Protein AF-A0A5N6XP21-F1 (afdb_monomer_lite)

Secondary structure (DSSP, 8-state):
-----TTGGGSPEEEEEETTTTEEEEEETHHHHHTT-TT--TTT----TTPPEEE-SS-HHHHHHHHHHHHHS---PPPTT-SPPTT---------------TT-TTS-HHHHHHHHHHHHTT-SSPPP----S---TTS--HHHHHHHHHHHHHHHHTT-HHHHHHHHHHHHHHHHH----GGGHHHHHHHHHHHHHT-HHHHHHHHHHHHHHHHHTHHHHTT-HHHHHHHHH-HHHHHHHHHHHTT--

Radius of gyration: 20.17 Å; chains: 1; bounding box: 57×37×54 Å

Sequence (250 aa):
MTPCNNRVFLSKLLKFTIGTDCEEVIIHSDILKSHSTPWFDSDGGSFAGDESIIIEDTDKHIFSLACQYLYTGDYSITIPGDTPPPGLTFGGREKVEQARVLEGCLFRDTETVEQFADYLVRRIQPRPSEGSQGSYSPTMDYTEMLLTHARLHVFAAKYGLEELRDICLFKMLHLLRTFPICQDRTGDIVRLFDFALRAGTERCENLIRMVCHYAAWHIRLFLHNREFEILLQEQPTLVKLLLTIMSGSP

pLDDT: mean 81.43, std 17.54, range [31.11, 97.25]

Organism: NCBI:txid656916

Foldseek 3Di:
DQDDPPCLVVADKAWAQEEPVRDIDIGRLVLCVSQVFVVDDVPPDPPDPDDHHYDHLDGPVLVVQVVVCSVPVEGADDDPPPPDDPDDDDDDDPPPDPDPQLVLFCLSDDVSLVVVLCVLCVPRPPRYDLYDPDDDDPPDDCLVVLVSLLRNLLVCLVRVSSSSNSNSLSNNSSCLNNPPDDLVNLVSLLSSLVVLVVSPCVSCVSVLLNSLSSCLVVVVSLVVDPSSVVVCVVCVVSVVSNVCSNVSHD

Structure (mmCIF, N/CA/C/O backbone):
data_AF-A0A5N6XP21-F1
#
_entry.id   AF-A0A5N6XP21-F1
#
loop_
_atom_site.group_PDB
_atom_site.id
_atom_site.type_symbol
_atom_site.label_at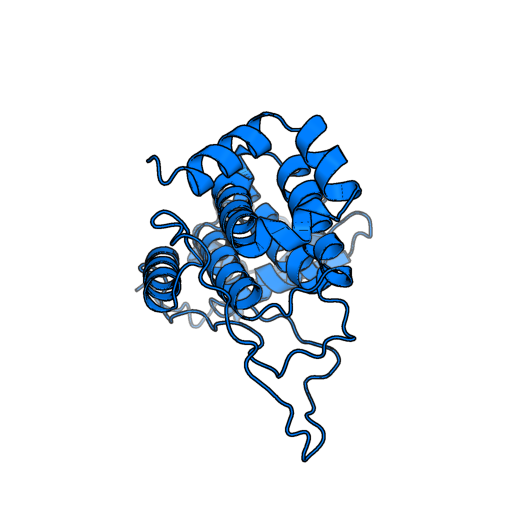om_id
_atom_site.label_alt_id
_atom_site.label_comp_id
_atom_site.label_asym_id
_atom_site.label_entity_id
_atom_site.label_seq_id
_atom_site.pdbx_PDB_ins_code
_atom_site.Cartn_x
_atom_site.Cartn_y
_atom_site.Cartn_z
_atom_site.occupancy
_atom_site.B_iso_or_equiv
_atom_site.auth_seq_id
_atom_site.auth_comp_id
_atom_site.auth_asym_id
_atom_site.auth_atom_id
_atom_site.pdbx_PDB_model_num
ATOM 1 N N . MET A 1 1 ? 5.702 17.231 -17.677 1.00 35.28 1 MET A N 1
ATOM 2 C CA . MET A 1 1 ? 5.265 16.255 -18.693 1.00 35.28 1 MET A CA 1
ATOM 3 C C . MET A 1 1 ? 6.502 15.590 -19.261 1.00 35.28 1 MET A C 1
ATOM 5 O O . MET A 1 1 ? 7.174 16.175 -20.101 1.00 35.28 1 MET A O 1
ATOM 9 N N . THR A 1 2 ? 6.851 14.419 -18.743 1.00 43.28 2 THR A N 1
ATOM 10 C CA . THR A 1 2 ? 7.846 13.536 -19.358 1.00 43.28 2 THR A CA 1
ATOM 11 C C . THR A 1 2 ? 7.257 13.074 -20.697 1.00 43.28 2 THR A C 1
ATOM 13 O O . THR A 1 2 ? 6.093 12.667 -20.719 1.00 43.28 2 THR A O 1
ATOM 16 N N . PRO A 1 3 ? 7.961 13.214 -21.833 1.00 48.16 3 PRO A N 1
ATOM 17 C CA . PRO A 1 3 ? 7.407 12.813 -23.117 1.00 48.16 3 PRO A CA 1
ATOM 18 C C . PRO A 1 3 ? 7.097 11.314 -23.089 1.00 48.16 3 PRO A C 1
ATOM 20 O O . PRO A 1 3 ? 7.976 10.512 -22.778 1.00 48.16 3 PRO A O 1
ATOM 23 N N . CYS A 1 4 ? 5.855 10.940 -23.412 1.00 54.25 4 CYS A N 1
ATOM 24 C CA . CYS A 1 4 ? 5.499 9.547 -23.666 1.00 54.25 4 CYS A CA 1
ATOM 25 C C . CYS A 1 4 ? 6.429 9.026 -24.763 1.00 54.25 4 CYS A C 1
ATOM 27 O O . CYS A 1 4 ? 6.391 9.494 -25.905 1.00 54.25 4 CYS A O 1
ATOM 29 N N . ASN A 1 5 ? 7.319 8.102 -24.405 1.00 63.38 5 ASN A N 1
ATOM 30 C CA . ASN A 1 5 ? 8.221 7.490 -25.361 1.00 63.38 5 ASN A CA 1
ATOM 31 C C . ASN A 1 5 ? 7.397 6.522 -26.222 1.00 63.38 5 ASN A C 1
ATOM 33 O O . ASN A 1 5 ? 7.285 5.334 -25.932 1.00 63.38 5 ASN A O 1
ATOM 37 N N . ASN A 1 6 ? 6.806 7.030 -27.307 1.00 67.81 6 ASN A N 1
ATOM 38 C CA . ASN A 1 6 ? 5.968 6.270 -28.246 1.00 67.81 6 ASN A CA 1
ATOM 39 C C . ASN A 1 6 ? 6.737 5.167 -29.004 1.00 67.81 6 ASN A C 1
ATOM 41 O O . ASN A 1 6 ? 6.252 4.647 -30.004 1.00 67.81 6 ASN A O 1
ATOM 45 N N . ARG A 1 7 ? 7.963 4.844 -28.580 1.00 81.31 7 ARG A N 1
ATOM 46 C CA . ARG A 1 7 ? 8.849 3.843 -29.170 1.00 81.31 7 ARG A CA 1
ATOM 47 C C . ARG A 1 7 ? 9.404 2.863 -28.131 1.00 81.31 7 ARG A C 1
ATOM 49 O O . ARG A 1 7 ? 10.324 2.127 -28.465 1.00 81.31 7 ARG A O 1
ATOM 56 N N . VAL A 1 8 ? 8.829 2.790 -26.920 1.00 84.19 8 VAL A N 1
ATOM 57 C CA . VAL A 1 8 ? 9.219 1.803 -25.884 1.00 84.19 8 VAL A CA 1
ATOM 58 C C . VAL A 1 8 ? 9.232 0.375 -26.440 1.00 84.19 8 VAL A C 1
ATOM 60 O O . VAL A 1 8 ? 10.147 -0.381 -26.145 1.00 84.19 8 VAL A O 1
ATOM 63 N N . PHE A 1 9 ? 8.286 0.019 -27.313 1.00 85.44 9 PHE A N 1
ATOM 64 C CA . PHE A 1 9 ? 8.220 -1.312 -27.933 1.00 85.44 9 PHE A CA 1
ATOM 65 C C . PHE A 1 9 ? 9.400 -1.651 -28.868 1.00 85.44 9 PHE A C 1
ATOM 67 O O . PHE A 1 9 ? 9.530 -2.786 -29.312 1.00 85.44 9 PHE A O 1
ATOM 74 N N . LEU A 1 10 ? 10.246 -0.672 -29.206 1.00 86.75 10 LEU A N 1
ATOM 75 C CA . LEU A 1 10 ? 11.465 -0.866 -29.997 1.00 86.75 10 LEU A CA 1
ATOM 76 C C . LEU A 1 10 ? 12.722 -0.980 -29.126 1.00 86.75 10 LEU A C 1
ATOM 78 O O . LEU A 1 10 ? 13.810 -1.181 -29.665 1.00 86.75 10 LEU A O 1
ATOM 82 N N . SER A 1 11 ? 12.611 -0.800 -27.807 1.00 86.50 11 SER A N 1
ATOM 83 C CA . SER A 1 11 ? 13.769 -0.830 -26.917 1.00 86.50 11 SER A CA 1
ATOM 84 C C . SER A 1 11 ? 14.256 -2.256 -26.662 1.00 86.50 11 SER A C 1
ATOM 86 O O . SER A 1 11 ? 13.551 -3.232 -26.921 1.00 86.50 11 SER A O 1
ATOM 88 N N . LYS A 1 12 ? 15.456 -2.382 -26.084 1.00 86.69 12 LYS A N 1
ATOM 89 C CA . LYS A 1 12 ? 16.008 -3.674 -25.658 1.00 86.69 12 LYS A CA 1
ATOM 90 C C . LYS A 1 12 ? 15.020 -4.381 -24.723 1.00 86.69 12 LYS A C 1
ATOM 92 O O . LYS A 1 12 ? 14.439 -3.751 -23.839 1.00 86.69 12 LYS A O 1
ATOM 97 N N . LEU A 1 13 ? 14.847 -5.684 -24.920 1.00 86.44 13 LEU A N 1
ATOM 98 C CA . LEU A 1 13 ? 14.101 -6.531 -23.997 1.00 86.44 13 LEU A CA 1
ATOM 99 C C . LEU A 1 13 ? 15.016 -6.951 -22.848 1.00 86.44 13 LEU A C 1
ATOM 101 O O . LEU A 1 13 ? 16.163 -7.343 -23.063 1.00 86.44 13 LEU A O 1
ATOM 105 N N . LEU A 1 14 ? 14.498 -6.847 -21.634 1.00 86.00 14 LEU A N 1
ATOM 106 C CA . LEU A 1 14 ? 15.164 -7.256 -20.409 1.00 86.00 14 LEU A CA 1
ATOM 107 C C . LEU A 1 14 ? 14.413 -8.435 -19.822 1.00 86.00 14 LEU A C 1
ATOM 109 O O . LEU A 1 14 ? 13.189 -8.389 -19.698 1.00 86.00 14 LEU A O 1
ATOM 113 N N . LYS A 1 15 ? 15.162 -9.466 -19.451 1.00 88.25 15 LYS A N 1
ATOM 114 C CA . LYS A 1 15 ? 14.636 -10.660 -18.806 1.00 88.25 15 LYS A CA 1
ATOM 115 C C . LYS A 1 15 ? 14.771 -10.513 -17.295 1.00 88.25 15 LYS A C 1
ATOM 117 O O . LYS A 1 15 ? 15.857 -10.216 -16.805 1.00 88.25 15 LYS A O 1
ATOM 122 N N . PHE A 1 16 ? 13.679 -10.730 -16.580 1.00 88.19 16 PHE A N 1
ATOM 123 C CA . PHE A 1 16 ? 13.613 -10.745 -15.128 1.00 88.19 16 PHE A CA 1
ATOM 124 C C . PHE A 1 16 ? 13.239 -12.138 -14.638 1.00 88.19 16 PHE A C 1
ATOM 126 O O . PHE A 1 16 ? 12.381 -12.784 -15.235 1.00 88.19 16 PHE A O 1
ATOM 133 N N . THR A 1 17 ? 13.853 -12.559 -13.540 1.00 90.12 17 THR A N 1
ATOM 134 C CA . THR A 1 17 ? 13.540 -13.796 -12.822 1.00 90.12 17 THR A CA 1
ATOM 135 C C . THR A 1 17 ? 12.967 -13.411 -11.464 1.00 90.12 17 THR A C 1
ATOM 137 O O . THR A 1 17 ? 13.650 -12.758 -10.673 1.00 90.12 17 THR A O 1
ATOM 140 N N . ILE A 1 18 ? 11.705 -13.764 -11.219 1.00 90.88 18 ILE A N 1
ATOM 141 C CA . ILE A 1 18 ? 10.915 -13.288 -10.081 1.00 90.88 18 ILE A CA 1
ATOM 142 C C . ILE A 1 18 ? 10.685 -14.406 -9.067 1.00 90.88 18 ILE A C 1
ATOM 144 O O . ILE A 1 18 ? 10.239 -15.501 -9.420 1.00 90.88 18 ILE A O 1
ATOM 148 N N . GLY A 1 19 ? 10.933 -14.082 -7.801 1.00 86.50 19 GLY A N 1
ATOM 149 C CA . GLY A 1 19 ? 10.653 -14.923 -6.650 1.00 86.50 19 GLY A CA 1
ATOM 150 C C . GLY A 1 19 ? 11.467 -16.213 -6.605 1.00 86.50 19 GLY A C 1
ATOM 151 O O . GLY A 1 19 ? 12.336 -16.493 -7.434 1.00 86.50 19 GLY A O 1
ATOM 152 N N . THR A 1 20 ? 11.151 -17.032 -5.607 1.00 80.69 20 THR A N 1
ATOM 153 C CA . THR A 1 20 ? 11.764 -18.352 -5.403 1.00 80.69 20 THR A CA 1
ATOM 154 C C . THR A 1 20 ? 11.347 -19.372 -6.455 1.00 80.69 20 THR A C 1
ATOM 156 O O . THR A 1 20 ? 12.069 -20.337 -6.686 1.00 80.69 20 THR A O 1
ATOM 159 N N . ASP A 1 21 ? 10.208 -19.140 -7.108 1.00 78.88 21 ASP A N 1
ATOM 160 C CA . ASP A 1 21 ? 9.677 -20.002 -8.167 1.00 78.88 21 ASP A CA 1
ATOM 161 C C . ASP A 1 21 ? 10.347 -19.736 -9.528 1.00 78.88 21 ASP A C 1
ATOM 163 O O . ASP A 1 21 ? 10.034 -20.398 -10.517 1.00 78.88 21 ASP A O 1
ATOM 167 N N . CYS A 1 22 ? 11.295 -18.788 -9.569 1.00 81.06 22 CYS A N 1
ATOM 168 C CA . CYS A 1 22 ? 12.084 -18.416 -10.741 1.00 81.06 22 CYS A CA 1
ATOM 169 C C . CYS A 1 22 ? 11.219 -18.121 -11.973 1.00 81.06 22 CYS A C 1
ATOM 171 O O . CYS A 1 22 ? 11.518 -18.559 -13.086 1.00 81.06 22 CYS A O 1
ATOM 173 N N . GLU A 1 23 ? 10.134 -17.371 -11.783 1.00 86.06 23 GLU A N 1
ATOM 174 C CA . GLU A 1 23 ? 9.236 -17.057 -12.883 1.00 86.06 23 GLU A CA 1
ATOM 175 C C . GLU A 1 23 ? 9.816 -15.967 -13.785 1.00 86.06 23 GLU A C 1
ATOM 177 O O . GLU A 1 23 ? 10.226 -14.901 -13.324 1.00 86.06 23 GLU A O 1
ATOM 182 N N . GLU A 1 24 ? 9.810 -16.214 -15.093 1.00 88.44 24 GLU A N 1
ATOM 183 C CA . GLU A 1 24 ? 10.397 -15.293 -16.062 1.00 88.44 24 GLU A CA 1
ATOM 184 C C . GLU A 1 24 ? 9.391 -14.233 -16.532 1.00 88.44 24 GLU A C 1
ATOM 186 O O . GLU A 1 24 ? 8.262 -14.542 -16.930 1.00 88.44 24 GLU A O 1
ATOM 191 N N . VAL A 1 25 ? 9.820 -12.970 -16.530 1.00 88.75 25 VAL A N 1
ATOM 192 C CA . VAL A 1 25 ? 9.060 -11.826 -17.050 1.00 88.75 25 VAL A CA 1
ATOM 193 C C . VAL A 1 25 ? 9.962 -10.991 -17.952 1.00 88.75 25 VAL A C 1
ATOM 195 O O . VAL A 1 25 ? 11.118 -10.739 -17.627 1.00 88.75 25 VAL A O 1
ATOM 198 N N . ILE A 1 26 ? 9.446 -10.553 -19.101 1.00 89.50 26 ILE A N 1
ATOM 199 C CA . ILE A 1 26 ? 10.205 -9.753 -20.068 1.00 89.50 26 ILE A CA 1
ATOM 200 C C . ILE A 1 26 ? 9.583 -8.362 -20.173 1.00 89.50 26 ILE A C 1
ATOM 202 O O . ILE A 1 26 ? 8.385 -8.241 -20.429 1.00 89.50 26 ILE A O 1
ATOM 206 N N . ILE A 1 27 ? 10.398 -7.316 -20.016 1.00 89.31 27 ILE A N 1
ATOM 207 C CA . ILE A 1 27 ? 9.965 -5.917 -20.151 1.00 89.31 27 ILE A CA 1
ATOM 208 C C . ILE A 1 27 ? 10.893 -5.116 -21.067 1.00 89.31 27 ILE A C 1
ATOM 210 O O . ILE A 1 27 ? 12.040 -5.478 -21.320 1.00 89.31 27 ILE A O 1
ATOM 214 N N . HIS A 1 28 ? 10.384 -3.998 -21.567 1.00 89.12 28 HIS A N 1
ATOM 215 C CA . HIS A 1 28 ? 11.091 -3.086 -22.462 1.00 89.12 28 HIS A CA 1
ATOM 216 C C . HIS A 1 28 ? 11.960 -2.112 -21.656 1.00 89.12 28 HIS A C 1
ATOM 218 O O . HIS A 1 28 ? 11.434 -1.349 -20.853 1.00 89.12 28 HIS A O 1
ATOM 224 N N . SER A 1 29 ? 13.276 -2.093 -21.885 1.00 85.00 29 SER A N 1
ATOM 225 C CA . SER A 1 29 ? 14.251 -1.304 -21.115 1.00 85.00 29 SER A CA 1
ATOM 226 C C . SER A 1 29 ? 13.918 0.181 -20.985 1.00 85.00 29 SER A C 1
ATOM 228 O O . SER A 1 29 ? 14.207 0.796 -19.961 1.00 85.00 29 SER A O 1
ATOM 230 N N . ASP A 1 30 ? 13.324 0.778 -22.018 1.00 85.00 30 ASP A N 1
ATOM 231 C CA . ASP A 1 30 ? 13.031 2.210 -22.014 1.00 85.00 30 ASP A CA 1
ATOM 232 C C . ASP A 1 30 ? 11.924 2.595 -21.022 1.00 85.00 30 ASP A C 1
ATOM 234 O O . ASP A 1 30 ? 11.854 3.763 -20.641 1.00 85.00 30 ASP A O 1
ATOM 238 N N . ILE A 1 31 ? 11.111 1.639 -20.550 1.00 84.56 31 ILE A N 1
ATOM 239 C CA . ILE A 1 31 ? 10.083 1.907 -19.536 1.00 84.56 31 ILE A CA 1
ATOM 240 C C . ILE A 1 31 ? 10.682 2.189 -18.153 1.00 84.56 31 ILE A C 1
ATOM 242 O O . ILE A 1 31 ? 10.118 2.939 -17.361 1.00 84.56 31 ILE A O 1
ATOM 246 N N . LEU A 1 32 ? 11.856 1.627 -17.864 1.00 82.88 32 LEU A N 1
ATOM 247 C CA . LEU A 1 32 ? 12.563 1.856 -16.603 1.00 82.88 32 LEU A CA 1
ATOM 248 C C . LEU A 1 32 ? 13.199 3.254 -16.589 1.00 82.88 32 LEU A C 1
ATOM 250 O O . LEU A 1 32 ? 13.120 3.978 -15.597 1.00 82.88 32 LEU A O 1
ATOM 254 N N . LYS A 1 33 ? 13.716 3.700 -17.743 1.00 75.44 33 LYS A N 1
ATOM 255 C CA . LYS A 1 33 ? 14.266 5.055 -17.914 1.00 75.44 33 LYS A CA 1
ATOM 256 C C . LYS A 1 33 ? 13.217 6.141 -17.685 1.00 75.44 33 LYS A C 1
ATOM 258 O O . LYS A 1 33 ? 13.521 7.158 -17.066 1.00 75.44 33 LYS A O 1
ATOM 263 N N . SER A 1 34 ? 11.986 5.937 -18.164 1.00 72.00 34 SER A N 1
ATOM 264 C CA . SER A 1 34 ? 10.910 6.927 -18.015 1.00 72.00 34 SER A CA 1
ATOM 265 C C . SER A 1 34 ? 10.458 7.143 -16.571 1.00 72.00 34 SER A C 1
ATOM 267 O O . SER A 1 34 ? 9.935 8.213 -16.276 1.00 72.00 34 SER A O 1
ATOM 269 N N . HIS A 1 35 ? 10.683 6.165 -15.690 1.00 72.56 35 HIS A N 1
ATOM 270 C CA . HIS A 1 35 ? 10.285 6.204 -14.277 1.00 72.56 35 HIS A CA 1
ATOM 271 C C . HIS A 1 35 ? 11.460 6.453 -13.320 1.00 72.56 35 HIS A C 1
ATOM 273 O O . HIS A 1 35 ? 11.301 6.307 -12.113 1.00 72.56 35 HIS A O 1
ATOM 279 N N . SER A 1 36 ? 12.636 6.828 -13.847 1.00 67.75 36 SER A N 1
ATOM 280 C CA . SER A 1 36 ? 13.840 7.148 -13.060 1.00 67.75 36 SER A CA 1
ATOM 281 C C . SER A 1 36 ? 14.156 6.106 -11.978 1.00 67.75 36 SER A C 1
ATOM 283 O O . SER A 1 36 ? 14.436 6.454 -10.836 1.00 67.75 36 SER A O 1
ATOM 285 N N . THR A 1 37 ? 14.104 4.822 -12.335 1.00 69.25 37 THR A N 1
ATOM 286 C CA . THR A 1 37 ? 14.327 3.690 -11.426 1.00 69.25 37 THR A CA 1
ATOM 287 C C . THR A 1 37 ? 15.792 3.621 -10.965 1.00 69.25 37 THR A C 1
ATOM 289 O O . THR A 1 37 ? 16.630 3.169 -11.744 1.00 69.25 37 THR A O 1
ATOM 292 N N . PRO A 1 38 ? 16.141 4.009 -9.719 1.00 64.12 38 PRO A N 1
ATOM 293 C CA . PRO A 1 38 ? 17.542 4.202 -9.310 1.00 64.12 38 PRO A CA 1
ATOM 294 C C . PRO A 1 38 ? 18.349 2.902 -9.221 1.00 64.12 38 PRO A C 1
ATOM 296 O O . PRO A 1 38 ? 19.572 2.910 -9.297 1.00 64.12 38 PRO A O 1
ATOM 299 N N . TRP A 1 39 ? 17.655 1.778 -9.042 1.00 66.31 39 TRP A N 1
ATOM 300 C CA . TRP A 1 39 ? 18.227 0.430 -9.019 1.00 66.31 39 TRP A CA 1
ATOM 301 C C . TRP A 1 39 ? 18.518 -0.116 -10.420 1.00 66.31 39 TRP A C 1
ATOM 303 O O . TRP A 1 39 ? 19.150 -1.163 -10.547 1.00 66.31 39 TRP A O 1
ATOM 313 N N . PHE A 1 40 ? 18.044 0.564 -11.462 1.00 65.88 40 PHE A N 1
ATOM 314 C CA . PHE A 1 40 ? 18.264 0.179 -12.842 1.00 65.88 40 PHE A CA 1
ATOM 315 C C . PHE A 1 40 ? 19.149 1.221 -13.525 1.00 65.88 40 PHE A C 1
ATOM 317 O O . PHE A 1 40 ? 18.675 2.246 -14.015 1.00 65.88 40 PHE A O 1
ATOM 324 N N . ASP A 1 41 ? 20.448 0.939 -13.565 1.00 60.91 41 ASP A N 1
ATOM 325 C CA . ASP A 1 41 ? 21.389 1.681 -14.394 1.00 60.91 41 ASP A CA 1
ATOM 326 C C . ASP A 1 41 ? 21.366 1.094 -15.813 1.00 60.91 41 ASP A C 1
ATOM 328 O O . ASP A 1 41 ? 21.910 0.017 -16.075 1.00 60.91 41 ASP A O 1
ATOM 332 N N . SER A 1 42 ? 20.692 1.788 -16.736 1.00 54.47 42 SER A N 1
ATOM 333 C CA . SER A 1 42 ? 20.630 1.366 -18.138 1.00 54.47 42 SER A CA 1
ATOM 334 C C . SER A 1 42 ? 21.977 1.436 -18.852 1.00 54.47 42 SER A C 1
ATOM 336 O O . SER A 1 42 ? 22.131 0.800 -19.896 1.00 54.47 42 SER A O 1
ATOM 338 N N . ASP A 1 43 ? 22.925 2.199 -18.306 1.00 51.16 43 ASP A N 1
ATOM 339 C CA . ASP A 1 43 ? 24.198 2.527 -18.941 1.00 51.16 43 ASP A CA 1
ATOM 340 C C . ASP A 1 43 ? 25.338 1.649 -18.387 1.00 51.16 43 ASP A C 1
ATOM 342 O O . ASP A 1 43 ? 26.315 1.387 -19.090 1.00 51.16 43 ASP A O 1
ATOM 346 N N . GLY A 1 44 ? 25.176 1.100 -17.176 1.00 45.44 44 GLY A N 1
ATOM 347 C CA . GLY A 1 44 ? 26.084 0.121 -16.562 1.00 45.44 44 GLY A CA 1
ATOM 348 C C . GLY A 1 44 ? 25.913 -1.327 -17.050 1.00 45.44 44 GLY A C 1
ATOM 349 O O . GLY A 1 44 ? 26.759 -2.178 -16.776 1.00 45.44 44 GLY A O 1
ATOM 350 N N . GLY A 1 45 ? 24.839 -1.625 -17.786 1.00 44.91 45 GLY A N 1
ATOM 351 C CA . GLY A 1 45 ? 24.426 -2.990 -18.111 1.00 44.91 45 GLY A CA 1
ATOM 352 C C . GLY A 1 45 ? 24.422 -3.308 -19.602 1.00 44.91 45 GLY A C 1
ATOM 353 O O . GLY A 1 45 ? 23.359 -3.504 -20.202 1.00 44.91 45 GLY A O 1
ATOM 354 N N . SER A 1 46 ? 25.599 -3.487 -20.208 1.00 43.62 46 SER A N 1
ATOM 355 C CA . SER A 1 46 ? 25.697 -4.345 -21.396 1.00 43.62 46 SER A CA 1
ATOM 356 C C . SER A 1 46 ? 25.490 -5.801 -20.970 1.00 43.62 46 SER A C 1
ATOM 358 O O . SER A 1 46 ? 26.413 -6.605 -21.033 1.00 43.62 46 SER A O 1
ATOM 360 N N . PHE A 1 47 ? 24.276 -6.147 -20.535 1.00 51.84 47 PHE A N 1
ATOM 361 C CA . PHE A 1 47 ? 23.883 -7.537 -20.349 1.00 51.84 47 PHE A CA 1
ATOM 362 C C . PHE A 1 47 ? 24.003 -8.199 -21.719 1.00 51.84 47 PHE A C 1
ATOM 364 O O . PHE A 1 47 ? 23.245 -7.857 -22.643 1.00 51.84 47 PHE A O 1
ATOM 371 N N . ALA A 1 48 ? 25.011 -9.061 -21.868 1.00 47.22 48 ALA A N 1
ATOM 372 C CA . ALA A 1 48 ? 25.084 -10.007 -22.969 1.00 47.22 48 ALA A CA 1
ATOM 373 C C . ALA A 1 48 ? 23.748 -10.763 -23.018 1.00 47.22 48 ALA A C 1
ATOM 375 O O . ALA A 1 48 ? 23.091 -10.899 -21.989 1.00 47.22 48 ALA A O 1
ATOM 376 N N . GLY A 1 49 ? 23.315 -11.177 -24.209 1.00 50.62 49 GLY A N 1
ATOM 377 C CA . GLY A 1 49 ? 21.920 -11.509 -24.541 1.00 50.62 49 GLY A CA 1
ATOM 378 C C . GLY A 1 49 ? 21.186 -12.594 -23.732 1.00 50.62 49 GLY A C 1
ATOM 379 O O . GLY A 1 49 ? 20.102 -12.962 -24.162 1.00 50.62 49 GLY A O 1
ATOM 380 N N . ASP A 1 50 ? 21.718 -13.068 -22.603 1.00 55.97 50 ASP A N 1
ATOM 381 C CA . ASP A 1 50 ? 21.163 -14.132 -21.760 1.00 55.97 50 ASP A CA 1
ATOM 382 C C . ASP A 1 50 ? 21.155 -13.846 -20.239 1.00 55.97 50 ASP A C 1
ATOM 384 O O . ASP A 1 50 ? 20.656 -14.667 -19.471 1.00 55.97 50 ASP A O 1
ATOM 388 N N . GLU A 1 51 ? 21.673 -12.710 -19.753 1.00 68.00 51 GLU A N 1
ATOM 389 C CA . GLU A 1 51 ? 21.685 -12.438 -18.303 1.00 68.00 51 GLU A CA 1
ATOM 390 C C . GLU A 1 51 ? 20.328 -11.905 -17.805 1.00 68.00 51 GLU A C 1
ATOM 392 O O . GLU A 1 51 ? 19.860 -10.845 -18.228 1.00 68.00 51 GLU A O 1
ATOM 397 N N . SER A 1 52 ? 19.684 -12.653 -16.899 1.00 76.94 52 SER A N 1
ATOM 398 C CA . SER A 1 52 ? 18.421 -12.277 -16.250 1.00 76.94 52 SER A CA 1
ATOM 399 C C . SER A 1 52 ? 18.642 -11.445 -14.985 1.00 76.94 52 SER A C 1
ATOM 401 O O . SER A 1 52 ? 19.460 -11.812 -14.141 1.00 76.94 52 SER A O 1
ATOM 403 N N . ILE A 1 53 ? 17.848 -10.392 -14.793 1.00 83.62 53 ILE A N 1
ATOM 404 C CA . ILE A 1 53 ? 17.811 -9.601 -13.556 1.00 83.62 53 ILE A CA 1
ATOM 405 C C . ILE A 1 53 ? 16.952 -10.333 -12.520 1.00 83.62 53 ILE A C 1
ATOM 407 O O . ILE A 1 53 ? 15.793 -10.640 -12.784 1.00 83.62 53 ILE A O 1
ATOM 411 N N . ILE A 1 54 ? 17.497 -10.603 -11.336 1.00 85.25 54 ILE A N 1
ATOM 412 C CA . ILE A 1 54 ? 16.808 -11.388 -10.304 1.00 85.25 54 ILE A CA 1
ATOM 413 C C . ILE A 1 54 ? 16.119 -10.455 -9.298 1.00 85.25 54 ILE A C 1
ATOM 415 O O . ILE A 1 54 ? 16.734 -9.523 -8.778 1.00 85.25 54 ILE A O 1
ATOM 419 N N . ILE A 1 55 ? 14.845 -10.725 -9.009 1.00 86.56 55 ILE A N 1
ATOM 420 C CA . ILE A 1 55 ? 14.046 -10.075 -7.963 1.00 86.56 55 ILE A CA 1
ATOM 421 C C . ILE A 1 55 ? 13.517 -11.176 -7.042 1.00 86.56 55 ILE A C 1
ATOM 423 O O . ILE A 1 55 ? 12.516 -11.816 -7.344 1.00 86.56 55 ILE A O 1
ATOM 427 N N . GLU A 1 56 ? 14.206 -11.419 -5.928 1.00 85.19 56 GLU A N 1
ATOM 428 C CA . GLU A 1 56 ? 13.928 -12.570 -5.051 1.00 85.19 56 GLU A CA 1
ATOM 429 C C . GLU A 1 56 ? 12.795 -12.325 -4.044 1.00 85.19 56 GLU A C 1
ATOM 431 O O . GLU A 1 56 ? 12.173 -13.266 -3.560 1.00 85.19 56 GLU A O 1
ATOM 436 N N . ASP A 1 57 ? 12.523 -11.070 -3.694 1.00 81.56 57 ASP A N 1
ATOM 437 C CA . ASP A 1 57 ? 11.695 -10.700 -2.541 1.00 81.56 57 ASP A CA 1
ATOM 438 C C . ASP A 1 57 ? 10.245 -10.350 -2.889 1.00 81.56 57 ASP A C 1
ATOM 440 O O . ASP A 1 57 ? 9.543 -9.702 -2.110 1.00 81.56 57 ASP A O 1
ATOM 444 N N . THR A 1 58 ? 9.793 -10.744 -4.073 1.00 87.75 58 THR A N 1
ATOM 445 C CA . THR A 1 58 ? 8.415 -10.536 -4.497 1.00 87.75 58 THR A CA 1
ATOM 446 C C . THR A 1 58 ? 7.948 -11.687 -5.371 1.00 87.75 58 THR A C 1
ATOM 448 O O . THR A 1 58 ? 8.756 -12.369 -6.000 1.00 87.75 58 THR A O 1
ATOM 451 N N . ASP A 1 59 ? 6.639 -11.901 -5.407 1.00 89.50 59 ASP A N 1
ATOM 452 C CA . ASP A 1 59 ? 6.024 -12.844 -6.330 1.00 89.50 59 ASP A CA 1
ATOM 453 C C . ASP A 1 59 ? 5.718 -12.177 -7.681 1.00 89.50 59 ASP A C 1
ATOM 455 O O . ASP A 1 59 ? 5.699 -10.948 -7.840 1.00 89.50 59 ASP A O 1
ATOM 459 N N . LYS A 1 60 ? 5.446 -13.002 -8.691 1.00 90.12 60 LYS A N 1
ATOM 460 C CA . LYS A 1 60 ? 5.118 -12.517 -10.031 1.00 90.12 60 LYS A CA 1
ATOM 461 C C . LYS A 1 60 ? 3.861 -11.664 -10.075 1.00 90.12 60 LYS A C 1
ATOM 463 O O . LYS A 1 60 ? 3.770 -10.802 -10.949 1.00 90.12 60 LYS A O 1
ATOM 468 N N . HIS A 1 61 ? 2.889 -11.880 -9.191 1.00 91.31 61 HIS A N 1
ATOM 469 C CA . HIS A 1 61 ? 1.660 -11.095 -9.193 1.00 91.31 61 HIS A CA 1
ATOM 470 C C . HIS A 1 61 ? 1.951 -9.636 -8.824 1.00 91.31 61 HIS A C 1
ATOM 472 O O . HIS A 1 61 ? 1.590 -8.732 -9.581 1.00 91.31 61 HIS A O 1
ATOM 478 N N . ILE A 1 62 ? 2.692 -9.400 -7.740 1.00 94.25 62 ILE A N 1
ATOM 479 C CA . ILE A 1 62 ? 3.123 -8.058 -7.330 1.00 94.25 62 ILE A CA 1
ATOM 480 C C . ILE A 1 62 ? 4.012 -7.420 -8.398 1.00 94.25 62 ILE A C 1
ATOM 482 O O . ILE A 1 62 ? 3.785 -6.268 -8.779 1.00 94.25 62 ILE A O 1
ATOM 486 N N . PHE A 1 63 ? 4.963 -8.174 -8.958 1.00 93.56 63 PHE A N 1
ATOM 487 C CA . PHE A 1 63 ? 5.802 -7.664 -10.043 1.00 93.56 63 PHE A CA 1
ATOM 488 C C . PHE A 1 63 ? 4.987 -7.301 -11.296 1.00 93.56 63 PHE A C 1
ATOM 490 O O . PHE A 1 63 ? 5.262 -6.295 -11.950 1.00 93.56 63 PHE A O 1
ATOM 497 N N . SER A 1 64 ? 3.939 -8.065 -11.611 1.00 92.69 64 SER A N 1
ATOM 498 C CA . SER A 1 64 ? 3.048 -7.784 -12.743 1.00 92.69 64 SER A CA 1
ATOM 499 C C . SER A 1 64 ? 2.260 -6.488 -12.549 1.00 92.69 64 SER A C 1
ATOM 501 O O . SER A 1 64 ? 2.102 -5.731 -13.505 1.00 92.69 64 SER A O 1
ATOM 503 N N . LEU A 1 65 ? 1.816 -6.180 -11.325 1.00 94.94 65 LEU A N 1
ATOM 504 C CA . LEU A 1 65 ? 1.169 -4.899 -11.012 1.00 94.94 65 LEU A CA 1
ATOM 505 C C . LEU A 1 65 ? 2.148 -3.725 -11.123 1.00 94.94 65 LEU A C 1
ATOM 507 O O . LEU A 1 65 ? 1.790 -2.673 -11.656 1.00 94.94 65 LEU A O 1
ATOM 511 N N . ALA A 1 66 ? 3.400 -3.912 -10.693 1.00 94.38 66 ALA A N 1
ATOM 512 C CA . ALA A 1 66 ? 4.449 -2.921 -10.913 1.00 94.38 66 ALA A CA 1
ATOM 513 C C . ALA A 1 66 ? 4.699 -2.702 -12.413 1.00 94.38 66 ALA A C 1
ATOM 515 O O . ALA A 1 66 ? 4.806 -1.563 -12.859 1.00 94.38 66 ALA A O 1
ATOM 516 N N . CYS A 1 67 ? 4.711 -3.771 -13.216 1.00 92.56 67 CYS A N 1
ATOM 517 C CA . CYS A 1 67 ? 4.807 -3.671 -14.671 1.00 92.56 67 CYS A CA 1
ATOM 518 C C . CYS A 1 67 ? 3.611 -2.923 -15.273 1.00 92.56 67 CYS A C 1
ATOM 520 O O . CYS A 1 67 ? 3.810 -2.043 -16.107 1.00 92.56 67 CYS A O 1
ATOM 522 N N . GLN A 1 68 ? 2.382 -3.216 -14.840 1.00 93.75 68 GLN A N 1
ATOM 523 C CA . GLN A 1 68 ? 1.189 -2.496 -15.295 1.00 93.75 68 GLN A CA 1
ATOM 524 C C . GLN A 1 68 ? 1.335 -0.988 -15.064 1.00 93.75 68 GLN A C 1
ATOM 526 O O . GLN A 1 68 ? 1.119 -0.206 -15.994 1.00 93.75 68 GLN A O 1
ATOM 531 N N . TYR A 1 69 ? 1.798 -0.599 -13.874 1.00 94.12 69 TYR A N 1
ATOM 532 C CA . TYR A 1 69 ? 2.121 0.788 -13.556 1.00 94.12 69 TYR A CA 1
ATOM 533 C C . TYR A 1 69 ? 3.195 1.357 -14.482 1.00 94.12 69 TYR A C 1
ATOM 535 O O . TYR A 1 69 ? 2.990 2.416 -15.070 1.00 94.12 69 TYR A O 1
ATOM 543 N N . LEU A 1 70 ? 4.310 0.651 -14.672 1.00 91.62 70 LEU A N 1
ATOM 544 C CA . LEU A 1 70 ? 5.392 1.127 -15.530 1.00 91.62 70 LEU A CA 1
ATOM 545 C C . LEU A 1 70 ? 4.878 1.429 -16.945 1.00 91.62 70 LEU A C 1
ATOM 547 O O . LEU A 1 70 ? 5.196 2.482 -17.492 1.00 91.62 70 LEU A O 1
ATOM 551 N N . TYR A 1 71 ? 4.034 0.554 -17.501 1.00 90.44 71 TYR A N 1
ATOM 552 C CA . TYR A 1 71 ? 3.488 0.687 -18.854 1.00 90.44 71 TYR A CA 1
ATOM 553 C C . TYR A 1 71 ? 2.361 1.707 -19.006 1.00 90.44 71 TYR A C 1
ATOM 555 O O . TYR A 1 71 ? 2.227 2.295 -20.078 1.00 90.44 71 TYR A O 1
ATOM 563 N N . THR A 1 72 ? 1.523 1.882 -17.987 1.00 90.81 72 THR A N 1
ATOM 564 C CA . THR A 1 72 ? 0.257 2.624 -18.130 1.00 90.81 72 THR A CA 1
ATOM 565 C C . THR A 1 72 ? 0.159 3.856 -17.236 1.00 90.81 72 THR A C 1
ATOM 567 O O . THR A 1 72 ? -0.735 4.675 -17.427 1.00 90.81 72 THR A O 1
ATOM 570 N N . GLY A 1 73 ? 1.076 4.003 -16.279 1.00 91.19 73 GLY A N 1
ATOM 571 C CA . GLY A 1 73 ? 1.009 4.990 -15.204 1.00 91.19 73 GLY A CA 1
ATOM 572 C C . GLY A 1 73 ? 0.064 4.596 -14.067 1.00 91.19 73 GLY A C 1
ATOM 573 O O . GLY A 1 73 ? -0.066 5.347 -13.107 1.00 91.19 73 GLY A O 1
ATOM 574 N N . ASP A 1 74 ? -0.594 3.435 -14.148 1.00 94.06 74 ASP A N 1
ATOM 575 C CA . ASP A 1 74 ? -1.545 2.975 -13.142 1.00 94.06 74 ASP A CA 1
ATOM 576 C C . ASP A 1 74 ? -1.568 1.437 -13.014 1.00 94.06 74 ASP A C 1
ATOM 578 O O . ASP A 1 74 ? -0.994 0.714 -13.822 1.00 94.06 74 ASP A O 1
ATOM 582 N N . TYR A 1 75 ? -2.237 0.904 -11.995 1.00 94.69 75 TYR A N 1
ATOM 583 C CA . TYR A 1 75 ? -2.467 -0.540 -11.855 1.00 94.69 75 TYR A CA 1
ATOM 584 C C . TYR A 1 75 ? -3.918 -0.861 -11.497 1.00 94.69 75 TYR A C 1
ATOM 586 O O . TYR A 1 75 ? -4.699 0.015 -11.143 1.00 94.69 75 TYR A O 1
ATOM 594 N N . SER A 1 76 ? -4.344 -2.113 -11.568 1.00 90.44 76 SER A N 1
ATOM 595 C CA . SER A 1 76 ? -5.697 -2.496 -11.153 1.00 90.44 76 SER A CA 1
ATOM 596 C C . SER A 1 76 ? -5.710 -3.905 -10.591 1.00 90.44 76 SER A C 1
ATOM 598 O O . SER A 1 76 ? -5.123 -4.813 -11.169 1.00 90.44 76 SER A O 1
ATOM 600 N N . ILE A 1 77 ? -6.406 -4.081 -9.469 1.00 87.25 77 ILE A N 1
ATOM 601 C CA . ILE A 1 77 ? -6.675 -5.394 -8.883 1.00 87.25 77 ILE A CA 1
ATOM 602 C C . ILE A 1 77 ? -8.085 -5.792 -9.315 1.00 87.25 77 ILE A C 1
ATOM 604 O O . ILE A 1 77 ? -9.044 -5.079 -9.026 1.00 87.25 77 ILE A O 1
ATOM 608 N N . THR A 1 78 ? -8.209 -6.906 -10.032 1.00 72.06 78 THR A N 1
ATOM 609 C CA . THR A 1 78 ? -9.501 -7.445 -10.476 1.00 72.06 78 THR A CA 1
ATOM 610 C C . THR A 1 78 ? -10.119 -8.319 -9.393 1.00 72.06 78 THR A C 1
ATOM 612 O O . THR A 1 78 ? -9.439 -9.202 -8.864 1.00 72.06 78 THR A O 1
ATOM 615 N N . ILE A 1 79 ? -11.406 -8.127 -9.099 1.00 60.75 79 ILE A N 1
ATOM 616 C CA . ILE A 1 79 ? -12.138 -8.955 -8.139 1.00 60.75 79 ILE A CA 1
ATOM 617 C C . ILE A 1 79 ? -12.748 -10.156 -8.877 1.00 60.75 79 ILE A C 1
ATOM 619 O O . ILE A 1 79 ? -13.425 -9.971 -9.893 1.00 60.75 79 ILE A O 1
ATOM 623 N N . PRO A 1 80 ? -12.601 -11.394 -8.370 1.00 47.28 80 PRO A N 1
ATOM 624 C CA . PRO A 1 80 ? -13.454 -12.504 -8.783 1.00 47.28 80 PRO A CA 1
ATOM 625 C C . PRO A 1 80 ? -14.912 -12.218 -8.372 1.00 47.28 80 PRO A C 1
ATOM 627 O O . PRO A 1 80 ? -15.333 -12.566 -7.273 1.00 47.28 80 PRO A O 1
ATOM 630 N N . GLY A 1 81 ? -15.676 -11.520 -9.219 1.00 51.81 81 GLY A N 1
ATOM 631 C CA . GLY A 1 81 ? -17.059 -11.129 -8.911 1.00 51.81 81 GLY A CA 1
ATOM 632 C C . GLY A 1 81 ? -17.587 -9.856 -9.581 1.00 51.81 81 GLY A C 1
ATOM 633 O O . GLY A 1 81 ? -18.772 -9.576 -9.434 1.00 51.81 81 GLY A O 1
ATOM 634 N N . ASP A 1 82 ? -16.776 -9.118 -10.350 1.00 48.91 82 ASP A N 1
ATOM 635 C CA . ASP A 1 82 ? -17.161 -7.843 -10.999 1.00 48.91 82 ASP A CA 1
ATOM 636 C C . ASP A 1 82 ? -18.263 -7.951 -12.089 1.00 48.91 82 ASP A C 1
ATOM 638 O O . ASP A 1 82 ? -18.559 -6.979 -12.784 1.00 48.91 82 ASP A O 1
ATOM 642 N N . THR A 1 83 ? -18.929 -9.101 -12.241 1.00 41.34 83 THR A N 1
ATOM 643 C CA . THR A 1 83 ? -20.216 -9.191 -12.950 1.00 41.34 83 THR A CA 1
ATOM 644 C C . THR A 1 83 ? -21.367 -8.985 -11.963 1.00 41.34 83 THR A C 1
ATOM 646 O O . THR A 1 83 ? -21.684 -9.912 -11.212 1.00 41.34 83 THR A O 1
ATOM 649 N N . PRO A 1 84 ? -22.032 -7.816 -11.955 1.00 45.16 84 PRO A N 1
ATOM 650 C CA . PRO A 1 84 ? -23.160 -7.586 -11.066 1.00 45.16 84 PRO A CA 1
ATOM 651 C C . PRO A 1 84 ? -24.354 -8.468 -11.478 1.00 45.16 84 PRO A C 1
ATOM 653 O O . PRO A 1 84 ? -24.760 -8.443 -12.644 1.00 45.16 84 PRO A O 1
ATOM 656 N N . PRO A 1 85 ? -24.980 -9.216 -10.551 1.00 44.34 85 PRO A N 1
ATOM 657 C CA . PRO A 1 85 ? -26.323 -9.732 -10.770 1.00 44.34 85 PRO A CA 1
ATOM 658 C C . PRO A 1 85 ? -27.309 -8.553 -10.856 1.00 44.34 85 PRO A C 1
ATOM 660 O O . PRO A 1 85 ? -27.209 -7.619 -10.052 1.00 44.34 85 PRO A O 1
ATOM 663 N N . PRO A 1 86 ? -28.293 -8.564 -11.774 1.00 39.59 86 PRO A N 1
ATOM 664 C CA . PRO A 1 86 ? -29.313 -7.526 -11.814 1.00 39.59 86 PRO A CA 1
ATOM 665 C C . PRO A 1 86 ? -30.159 -7.558 -10.532 1.00 39.59 86 PRO A C 1
ATOM 667 O O . PRO A 1 86 ? -30.844 -8.544 -10.268 1.00 39.59 86 PRO A O 1
ATOM 670 N N . GLY A 1 87 ? -30.165 -6.461 -9.769 1.00 43.94 87 GLY A N 1
ATOM 671 C CA . GLY A 1 87 ? -31.304 -6.129 -8.903 1.00 43.94 87 GLY A CA 1
ATOM 672 C C . GLY A 1 87 ? -31.163 -6.298 -7.388 1.00 43.94 87 GLY A C 1
ATOM 673 O O . GLY A 1 87 ? -32.191 -6.377 -6.721 1.00 43.94 87 GLY A O 1
ATOM 674 N N . LEU A 1 88 ? -29.964 -6.301 -6.801 1.00 39.81 88 LEU A N 1
ATOM 675 C CA . LEU A 1 88 ? -29.857 -6.263 -5.336 1.00 39.81 88 LEU A CA 1
ATOM 676 C C . LEU A 1 88 ? -29.851 -4.824 -4.808 1.00 39.81 88 LEU A C 1
ATOM 678 O O . LEU A 1 88 ? -28.826 -4.153 -4.758 1.00 39.81 88 LEU A O 1
ATOM 682 N N . THR A 1 89 ? -31.024 -4.358 -4.386 1.00 42.22 89 THR A N 1
ATOM 683 C CA . THR A 1 89 ? -31.166 -3.201 -3.500 1.00 42.22 89 THR A CA 1
ATOM 684 C C . THR A 1 89 ? -30.996 -3.648 -2.050 1.00 42.22 89 THR A C 1
ATOM 686 O O . THR A 1 89 ? -31.850 -4.356 -1.523 1.00 42.22 89 THR A O 1
ATOM 689 N N . PHE A 1 90 ? -29.939 -3.194 -1.388 1.00 38.53 90 PHE A N 1
ATOM 690 C CA . PHE A 1 90 ? -29.785 -3.211 0.070 1.00 38.53 90 PHE A CA 1
ATOM 691 C C . PHE A 1 90 ? -29.067 -1.907 0.447 1.00 38.53 90 PHE A C 1
ATOM 693 O O . PHE A 1 90 ? -28.173 -1.475 -0.266 1.00 38.53 90 PHE A O 1
ATOM 700 N N . GLY A 1 91 ? -29.397 -1.168 1.498 1.00 31.84 91 GLY A N 1
ATOM 701 C CA . GLY A 1 91 ? -30.306 -1.403 2.607 1.00 31.84 91 GLY A CA 1
ATOM 702 C C . GLY A 1 91 ? -29.709 -0.687 3.819 1.00 31.84 91 GLY A C 1
ATOM 703 O O . GLY A 1 91 ? -28.686 -1.121 4.318 1.00 31.84 91 GLY A O 1
ATOM 704 N N . GLY A 1 92 ? -30.334 0.416 4.249 1.00 31.11 92 GLY A N 1
ATOM 705 C CA . GLY A 1 92 ? -30.180 1.012 5.583 1.00 31.11 92 GLY A CA 1
ATOM 706 C C . GLY A 1 92 ? -28.805 1.578 5.960 1.00 31.11 92 GLY A C 1
ATOM 707 O O . GLY A 1 92 ? -27.961 0.879 6.501 1.00 31.11 92 GLY A O 1
ATOM 708 N N . ARG A 1 93 ? -28.636 2.897 5.813 1.00 39.16 93 ARG A N 1
ATOM 709 C CA . ARG A 1 93 ? -27.591 3.661 6.512 1.00 39.16 93 ARG A CA 1
ATOM 710 C C . ARG A 1 93 ? -27.821 3.521 8.020 1.00 39.16 93 ARG A C 1
ATOM 712 O O . ARG A 1 93 ? -28.779 4.098 8.539 1.00 39.16 93 ARG A O 1
ATOM 719 N N . GLU A 1 94 ? -26.983 2.754 8.712 1.00 37.91 94 GLU A N 1
ATOM 720 C CA . GLU A 1 94 ? -26.994 2.732 10.173 1.00 37.91 94 GLU A CA 1
ATOM 721 C C . GLU A 1 94 ? -26.760 4.151 10.702 1.00 37.91 94 GLU A C 1
ATOM 723 O O . GLU A 1 94 ? -25.921 4.912 10.207 1.00 37.91 94 GLU A O 1
ATOM 728 N N . LYS A 1 95 ? -27.575 4.539 11.686 1.00 35.94 95 LYS A N 1
ATOM 729 C CA . LYS A 1 95 ? -27.418 5.809 12.386 1.00 35.94 95 LYS A CA 1
ATOM 730 C C . LYS A 1 95 ? -26.089 5.765 13.127 1.00 35.94 95 LYS A C 1
ATOM 732 O O . LYS A 1 95 ? -25.951 5.027 14.095 1.00 35.94 95 LYS A O 1
ATOM 737 N N . VAL A 1 96 ? -25.152 6.592 12.678 1.00 42.81 96 VAL A N 1
ATOM 738 C CA . VAL A 1 96 ? -23.920 6.897 13.403 1.00 42.81 96 VAL A CA 1
ATOM 739 C C . VAL A 1 96 ? -24.333 7.477 14.757 1.00 42.81 96 VAL A C 1
ATOM 741 O O . VAL A 1 96 ? -24.793 8.618 14.836 1.00 42.81 96 VAL A O 1
ATOM 744 N N . GLU A 1 97 ? -24.241 6.669 15.819 1.00 43.75 97 GLU A N 1
ATOM 745 C CA . GLU A 1 97 ? -24.204 7.189 17.185 1.00 43.75 97 GLU A CA 1
ATOM 746 C C . GLU A 1 97 ? -23.125 8.269 17.214 1.00 43.75 97 GLU A C 1
ATOM 748 O O . GLU A 1 97 ? -22.031 8.051 16.694 1.00 43.75 97 GLU A O 1
ATOM 753 N N . GLN A 1 98 ? -23.451 9.440 17.763 1.00 47.06 98 GLN A N 1
ATOM 754 C CA . GLN A 1 98 ? -22.567 10.602 17.840 1.00 47.06 98 GLN A CA 1
ATOM 755 C C . GLN A 1 98 ? -21.298 10.256 18.633 1.00 47.06 98 GLN A C 1
ATOM 757 O O . GLN A 1 98 ? -21.195 10.497 19.835 1.00 47.06 98 GLN A O 1
ATOM 762 N N . ALA A 1 99 ? -20.325 9.659 17.949 1.00 48.12 99 ALA A N 1
ATOM 763 C CA . ALA A 1 99 ? -18.975 9.491 18.429 1.00 48.12 99 ALA A CA 1
ATOM 764 C C . ALA A 1 99 ? -18.346 10.881 18.512 1.00 48.12 99 ALA A C 1
ATOM 766 O O . ALA A 1 99 ? -18.582 11.739 17.657 1.00 48.12 99 ALA A O 1
ATOM 767 N N . ARG A 1 100 ? -17.560 11.112 19.566 1.00 57.28 100 ARG A N 1
ATOM 768 C CA . ARG A 1 100 ? -16.714 12.302 19.682 1.00 57.28 100 ARG A CA 1
ATOM 769 C C . ARG A 1 100 ? -16.009 12.516 18.347 1.00 57.28 100 ARG A C 1
ATOM 771 O O . ARG A 1 100 ? -15.376 11.588 17.850 1.00 57.28 100 ARG A O 1
ATOM 778 N N . VAL A 1 101 ? -16.152 13.709 17.774 1.00 60.50 101 VAL A N 1
ATOM 779 C CA . VAL A 1 101 ? -15.467 14.071 16.534 1.00 60.50 101 VAL A CA 1
ATOM 780 C C . VAL A 1 101 ? -13.976 13.914 16.802 1.00 60.50 101 VAL A C 1
ATOM 782 O O . VAL A 1 101 ? -13.393 14.677 17.569 1.00 60.50 101 VAL A O 1
ATOM 785 N N . LEU A 1 102 ? -13.370 12.873 16.231 1.00 76.94 102 LEU A N 1
ATOM 786 C CA . LEU A 1 102 ? -11.924 12.725 16.215 1.00 76.94 102 LEU A CA 1
ATOM 787 C C . LEU A 1 102 ? -11.404 13.745 15.206 1.00 76.94 102 LEU A C 1
ATOM 789 O O . LEU A 1 102 ? -11.201 13.427 14.038 1.00 76.94 102 LEU A O 1
ATOM 793 N N . GLU A 1 103 ? -11.269 14.994 15.646 1.00 76.00 103 GLU A N 1
ATOM 794 C CA . GLU A 1 103 ? -10.963 16.129 14.774 1.00 76.00 103 GLU A CA 1
ATOM 795 C C . GLU A 1 103 ? -9.627 15.937 14.049 1.00 76.00 103 GLU A C 1
ATOM 797 O O . GLU A 1 103 ? -9.487 16.387 12.927 1.00 76.00 103 GLU A O 1
ATOM 802 N N . GLY A 1 104 ? -8.679 15.171 14.598 1.00 80.31 104 GLY A N 1
ATOM 803 C CA . GLY A 1 104 ? -7.432 14.800 13.914 1.00 80.31 104 GLY A CA 1
ATOM 804 C C . GLY A 1 104 ? -7.509 13.564 13.002 1.00 80.31 104 GLY A C 1
ATOM 805 O O . GLY A 1 104 ? -6.491 13.171 12.436 1.00 80.31 104 GLY A O 1
ATOM 806 N N . CYS A 1 105 ? -8.660 12.894 12.878 1.00 89.38 105 CYS A N 1
ATOM 807 C CA . CYS A 1 105 ? -8.751 11.622 12.164 1.00 89.38 105 CYS A CA 1
ATOM 808 C C . CYS A 1 105 ? -8.978 11.794 10.658 1.00 89.38 105 CYS A C 1
ATOM 810 O O . CYS A 1 105 ? -9.908 12.473 10.233 1.00 89.38 105 CYS A O 1
ATOM 812 N N . LEU A 1 106 ? -8.174 11.091 9.855 1.00 91.75 106 LEU A N 1
ATOM 813 C CA . LEU A 1 106 ? -8.272 11.079 8.394 1.00 91.75 106 LEU A CA 1
ATOM 814 C C . LEU A 1 106 ? -9.652 10.632 7.878 1.00 91.75 106 LEU A C 1
ATOM 816 O O . LEU A 1 106 ? -10.143 11.178 6.899 1.00 91.75 106 LEU A O 1
ATOM 820 N N . PHE A 1 107 ? -10.292 9.672 8.551 1.00 92.56 107 PHE A N 1
ATOM 821 C CA . PHE A 1 107 ? -11.572 9.084 8.127 1.00 92.56 107 PHE A CA 1
ATOM 822 C C . PHE A 1 107 ? -12.802 9.76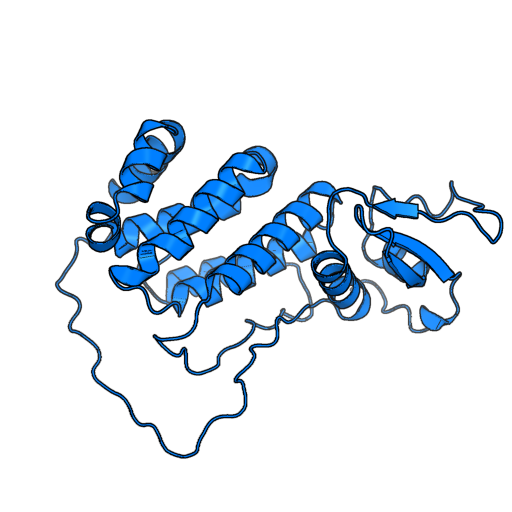7 8.747 1.00 92.56 107 PHE A C 1
ATOM 824 O O . PHE A 1 107 ? -13.899 9.214 8.703 1.00 92.56 107 PHE A O 1
ATOM 831 N N . ARG A 1 108 ? -12.640 10.961 9.337 1.00 87.94 108 ARG A N 1
ATOM 832 C CA . ARG A 1 108 ? -13.724 11.657 10.051 1.00 87.94 108 ARG A CA 1
ATOM 833 C C . ARG A 1 108 ? -14.855 12.139 9.130 1.00 87.94 108 ARG A C 1
ATOM 835 O O . ARG A 1 108 ? -16.011 12.177 9.546 1.00 87.94 108 ARG A O 1
ATOM 842 N N . ASP A 1 109 ? -14.528 12.505 7.891 1.00 89.44 109 ASP A N 1
ATOM 843 C CA . ASP A 1 109 ? -15.470 12.978 6.879 1.00 89.44 109 ASP A CA 1
ATOM 844 C C . ASP A 1 109 ? -14.919 12.767 5.455 1.00 89.44 109 ASP A C 1
ATOM 846 O O . ASP A 1 109 ? -13.742 12.469 5.252 1.00 89.44 109 ASP A O 1
ATOM 850 N N . THR A 1 110 ? -15.798 12.891 4.457 1.00 91.06 110 THR A N 1
ATOM 851 C CA . THR A 1 110 ? -15.448 12.714 3.037 1.00 91.06 110 THR A CA 1
ATOM 852 C C . THR A 1 110 ? -14.454 13.758 2.540 1.00 91.06 110 THR A C 1
ATOM 854 O O . THR A 1 110 ? -13.549 13.411 1.790 1.00 91.06 110 THR A O 1
ATOM 857 N N . GLU A 1 111 ? -14.600 15.015 2.954 1.00 93.69 111 GLU A N 1
ATOM 858 C CA . GLU A 1 111 ? -13.754 16.109 2.477 1.00 93.69 111 GLU A CA 1
ATOM 85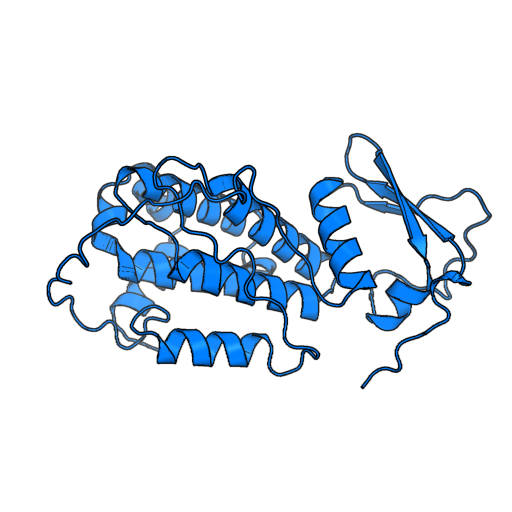9 C C . GLU A 1 111 ? -12.293 15.893 2.891 1.00 93.69 111 GLU A C 1
ATOM 861 O O . GLU A 1 111 ? -11.386 16.030 2.077 1.00 93.69 111 GLU A O 1
ATOM 866 N N . THR A 1 112 ? -12.070 15.463 4.128 1.00 93.69 112 THR A N 1
ATOM 867 C CA . THR A 1 112 ? -10.748 15.174 4.693 1.00 93.69 112 THR A CA 1
ATOM 868 C C . THR A 1 112 ? -10.065 14.017 3.970 1.00 93.69 112 THR A C 1
ATOM 870 O O . THR A 1 112 ? -8.870 14.092 3.680 1.00 93.69 112 THR A O 1
ATOM 873 N N . VAL A 1 113 ? -10.821 12.964 3.636 1.00 94.38 113 VAL A N 1
ATOM 874 C CA . VAL A 1 113 ? -10.297 11.848 2.839 1.00 94.38 113 VAL A CA 1
ATOM 875 C C . VAL A 1 113 ? -9.901 12.324 1.442 1.00 94.38 113 VAL A C 1
ATOM 877 O O . VAL A 1 113 ? -8.787 12.034 1.016 1.00 94.38 113 VAL A O 1
ATOM 880 N N . GLU A 1 114 ? -10.758 13.081 0.751 1.00 95.06 114 GLU A N 1
ATOM 881 C CA . GLU A 1 114 ? -10.460 13.578 -0.602 1.00 95.06 114 GLU A CA 1
ATOM 882 C C . GLU A 1 114 ? -9.279 14.554 -0.621 1.00 95.06 114 GLU A C 1
ATOM 884 O O . GLU A 1 114 ? -8.408 14.447 -1.479 1.00 95.06 114 GLU A O 1
ATOM 889 N N . GLN A 1 115 ? -9.172 15.452 0.362 1.00 95.69 115 GLN A N 1
ATOM 890 C CA . GLN A 1 115 ? -8.025 16.358 0.483 1.00 95.69 115 GLN A CA 1
ATOM 891 C C . GLN A 1 115 ? -6.704 15.591 0.629 1.00 95.69 115 GLN A C 1
ATOM 893 O O . GLN A 1 115 ? -5.690 15.964 0.033 1.00 95.69 115 GLN A O 1
ATOM 898 N N . PHE A 1 116 ? -6.697 14.509 1.413 1.00 95.88 116 PHE A N 1
ATOM 899 C CA . PHE A 1 116 ? -5.512 13.666 1.551 1.00 95.88 116 PHE A CA 1
ATOM 900 C C . PHE A 1 116 ? -5.250 12.828 0.293 1.00 95.88 116 PHE A C 1
ATOM 902 O O . PHE A 1 116 ? -4.097 12.694 -0.116 1.00 95.88 116 PHE A O 1
ATOM 909 N N . ALA A 1 117 ? -6.299 12.321 -0.357 1.00 96.62 117 ALA A N 1
ATOM 910 C CA . ALA A 1 117 ? -6.200 11.621 -1.633 1.00 96.62 117 ALA A CA 1
ATOM 911 C C . ALA A 1 117 ? -5.552 12.521 -2.701 1.00 96.62 117 ALA A C 1
ATOM 913 O O . ALA A 1 117 ? -4.573 12.129 -3.336 1.0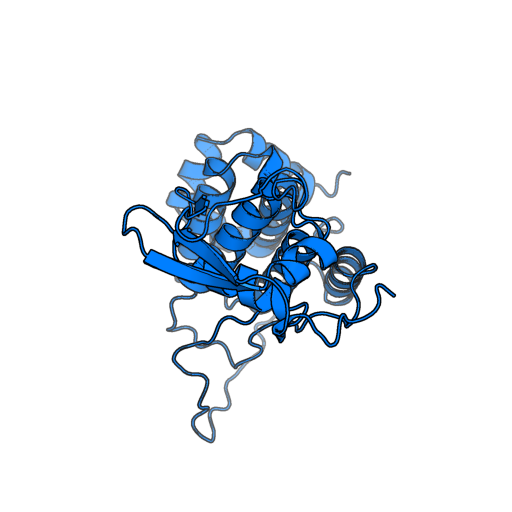0 96.62 117 ALA A O 1
ATOM 914 N N . ASP A 1 118 ? -6.021 13.764 -2.820 1.00 96.88 118 ASP A N 1
ATOM 915 C CA . ASP A 1 118 ? -5.463 14.784 -3.707 1.00 96.88 118 ASP A CA 1
ATOM 916 C C . ASP A 1 118 ? -4.012 15.111 -3.366 1.00 96.88 118 ASP A C 1
ATOM 918 O O . ASP A 1 118 ? -3.185 15.243 -4.267 1.00 96.88 118 ASP A O 1
ATOM 922 N N . TYR A 1 119 ? -3.672 15.198 -2.076 1.00 96.12 119 TYR A N 1
ATOM 923 C CA . TYR A 1 119 ? -2.296 15.407 -1.632 1.00 96.12 119 TYR A CA 1
ATOM 924 C C . TYR A 1 119 ? -1.361 14.288 -2.112 1.00 96.12 119 TYR A C 1
ATOM 926 O O . TYR A 1 119 ? -0.273 14.599 -2.609 1.00 96.12 119 TYR A O 1
ATOM 934 N N . LEU A 1 120 ? -1.777 13.021 -1.980 1.00 96.38 120 LEU A N 1
ATOM 935 C CA . LEU A 1 120 ? -0.982 11.850 -2.371 1.00 96.38 120 LEU A CA 1
ATOM 936 C C . LEU A 1 120 ? -0.646 11.877 -3.865 1.00 96.38 120 LEU A C 1
ATOM 938 O O . LEU A 1 120 ? 0.496 11.646 -4.244 1.00 96.38 120 LEU A O 1
ATOM 942 N N . VAL A 1 121 ? -1.613 12.228 -4.717 1.00 96.50 121 VAL A N 1
ATOM 943 C CA . VAL A 1 121 ? -1.449 12.152 -6.181 1.00 96.50 121 VAL A CA 1
ATOM 944 C C . VAL A 1 121 ? -1.231 13.509 -6.857 1.00 96.50 121 VAL A C 1
ATOM 946 O O . VAL A 1 121 ? -1.212 13.587 -8.082 1.00 96.50 121 VAL A O 1
ATOM 949 N N . ARG A 1 122 ? -1.002 14.597 -6.103 1.00 95.69 122 ARG A N 1
ATOM 950 C CA . ARG A 1 122 ? -0.906 15.981 -6.632 1.00 95.69 122 ARG A CA 1
ATOM 951 C C . ARG A 1 122 ? 0.137 16.185 -7.739 1.00 95.69 122 ARG A C 1
ATOM 953 O O . ARG A 1 122 ? 0.067 17.167 -8.474 1.00 95.69 122 ARG A O 1
ATOM 960 N N . ARG A 1 123 ? 1.150 15.313 -7.811 1.00 93.38 123 ARG A N 1
ATOM 961 C CA . ARG A 1 123 ? 2.243 15.374 -8.800 1.00 93.38 123 ARG A CA 1
ATOM 962 C C . ARG A 1 123 ? 2.117 14.326 -9.908 1.00 93.38 123 ARG A C 1
ATOM 964 O O . ARG A 1 123 ? 2.919 14.365 -10.833 1.00 93.38 123 ARG A O 1
ATOM 971 N N . ILE A 1 124 ? 1.126 13.442 -9.827 1.00 92.94 124 ILE A N 1
ATOM 972 C CA . ILE A 1 124 ? 0.947 12.300 -10.724 1.00 92.94 124 ILE A CA 1
ATOM 973 C C . ILE A 1 124 ? -0.085 12.670 -11.788 1.00 92.94 124 ILE A C 1
ATOM 975 O O . ILE A 1 124 ? -1.162 13.181 -11.476 1.00 92.94 124 ILE A O 1
ATOM 979 N N . GLN A 1 125 ? 0.265 12.465 -13.058 1.00 88.50 125 GLN A N 1
ATOM 980 C CA . GLN A 1 125 ? -0.602 12.757 -14.199 1.00 88.50 125 GLN A CA 1
ATOM 981 C C . GLN A 1 125 ? -0.471 11.654 -15.262 1.00 88.50 125 GLN A C 1
ATOM 983 O O . GLN A 1 125 ? 0.654 11.381 -15.685 1.00 88.50 125 GLN A O 1
ATOM 988 N N . PRO A 1 126 ? -1.582 11.076 -15.758 1.00 90.81 126 PRO A N 1
ATOM 989 C CA . PRO A 1 126 ? -2.972 11.361 -15.378 1.00 90.81 126 PRO A CA 1
ATOM 990 C C . PRO A 1 126 ? -3.287 10.948 -13.930 1.00 90.81 126 PRO A C 1
ATOM 992 O O . PRO A 1 126 ? -2.534 10.189 -13.322 1.00 90.81 126 PRO A O 1
ATOM 995 N N . ARG A 1 127 ? -4.391 11.463 -13.366 1.00 93.44 127 ARG A N 1
ATOM 996 C CA . ARG A 1 127 ? -4.843 11.037 -12.032 1.00 93.44 127 ARG A CA 1
ATOM 997 C C . ARG A 1 127 ? -5.087 9.515 -12.050 1.00 93.44 127 ARG A C 1
ATOM 999 O O . ARG A 1 127 ? -5.792 9.055 -12.950 1.00 93.44 127 ARG A O 1
ATOM 1006 N N . PRO A 1 128 ? -4.553 8.756 -11.080 1.00 94.44 128 PRO A N 1
ATOM 1007 C CA . PRO A 1 128 ? -4.790 7.320 -10.981 1.00 94.44 128 PRO A CA 1
ATOM 1008 C C . PRO A 1 128 ? -6.272 6.991 -10.795 1.00 94.44 128 PRO A C 1
ATOM 1010 O O . PRO A 1 128 ? -7.030 7.779 -10.224 1.00 94.44 128 PRO A O 1
ATOM 1013 N N . SER A 1 129 ? -6.678 5.798 -11.223 1.00 92.38 129 SER A N 1
ATOM 1014 C CA . SER A 1 129 ? -7.991 5.254 -10.882 1.00 92.38 129 SER A CA 1
ATOM 1015 C C . SER A 1 129 ? -8.097 4.980 -9.380 1.00 92.38 129 SER A C 1
ATOM 1017 O O . SER A 1 129 ? -7.124 4.606 -8.728 1.00 92.38 129 SER A O 1
ATOM 1019 N N . GLU A 1 130 ? -9.297 5.110 -8.816 1.00 86.81 130 GLU A N 1
ATOM 1020 C CA . GLU A 1 130 ? -9.550 4.811 -7.397 1.00 86.81 130 GLU A CA 1
ATOM 1021 C C . GLU A 1 130 ? -9.576 3.299 -7.091 1.00 86.81 130 GLU A C 1
ATOM 1023 O O . GLU A 1 130 ? -9.765 2.905 -5.944 1.00 86.81 130 GLU A O 1
ATOM 1028 N N . GLY A 1 131 ? -9.377 2.438 -8.097 1.00 77.31 131 GLY A N 1
ATOM 1029 C CA . GLY A 1 131 ? -9.492 0.982 -7.974 1.00 77.31 131 GLY A CA 1
ATOM 1030 C C . GLY A 1 131 ? -10.924 0.469 -8.166 1.00 77.31 131 GLY A C 1
ATOM 1031 O O . GLY A 1 131 ? -11.758 1.148 -8.768 1.00 77.31 131 GLY A O 1
ATOM 1032 N N . SER A 1 132 ? -11.205 -0.755 -7.699 1.00 67.69 132 SER A N 1
ATOM 1033 C CA . SER A 1 132 ? -12.550 -1.331 -7.812 1.00 67.69 132 SER A CA 1
ATOM 1034 C C . SER A 1 132 ? -13.524 -0.591 -6.895 1.00 67.69 132 SER A C 1
ATOM 1036 O O . SER A 1 132 ? -13.402 -0.622 -5.675 1.00 67.69 132 SER A O 1
ATOM 1038 N N . GLN A 1 133 ? -14.496 0.077 -7.512 1.00 58.44 133 GLN A N 1
ATOM 1039 C CA . GLN A 1 133 ? -15.617 0.756 -6.854 1.00 58.44 133 GLN A CA 1
ATOM 1040 C C . GLN A 1 133 ? -16.887 -0.120 -6.866 1.00 58.44 133 GLN A C 1
ATOM 1042 O O . GLN A 1 133 ? -18.006 0.387 -6.771 1.00 58.44 133 GLN A O 1
ATOM 1047 N N . GLY A 1 134 ? -16.734 -1.438 -7.061 1.00 54.59 134 GLY A N 1
ATOM 1048 C CA . GLY A 1 134 ? -17.844 -2.389 -7.070 1.00 54.59 134 GLY A CA 1
ATOM 1049 C C . GLY A 1 134 ? -18.596 -2.427 -5.735 1.00 54.59 134 GLY A C 1
ATOM 1050 O O . GLY A 1 134 ? -18.063 -2.080 -4.684 1.00 54.59 134 GLY A O 1
ATOM 1051 N N . SER A 1 135 ? -19.859 -2.864 -5.767 1.00 57.03 135 SER A N 1
ATOM 1052 C CA . SER A 1 135 ? -20.645 -3.096 -4.549 1.00 57.03 135 SER A CA 1
ATOM 1053 C C . SER A 1 135 ? -19.963 -4.167 -3.699 1.00 57.03 135 SER A C 1
ATOM 1055 O O . SER A 1 135 ? -20.033 -5.350 -4.029 1.00 57.03 135 SER A O 1
ATOM 1057 N N . TYR A 1 136 ? -19.325 -3.757 -2.603 1.00 63.19 136 TYR A N 1
ATOM 1058 C CA . TYR A 1 136 ? -18.679 -4.663 -1.662 1.00 63.19 136 TYR A CA 1
ATOM 1059 C C . TYR A 1 136 ? -19.678 -5.711 -1.157 1.00 63.19 136 TYR A C 1
ATOM 1061 O O . TYR A 1 136 ? -20.708 -5.386 -0.565 1.00 63.19 136 TYR A O 1
ATOM 1069 N N . SER A 1 137 ? -19.369 -6.988 -1.380 1.00 61.91 137 SER A N 1
ATOM 1070 C CA . SER A 1 137 ? -20.064 -8.095 -0.732 1.00 61.91 137 SER A CA 1
ATOM 1071 C C . SER A 1 137 ? -19.513 -8.304 0.686 1.00 61.91 137 SER A C 1
ATOM 1073 O O . SER A 1 137 ? -18.301 -8.495 0.826 1.00 61.91 137 SER A O 1
ATOM 1075 N N . PRO A 1 138 ? -20.358 -8.351 1.732 1.00 58.56 138 PRO A N 1
ATOM 1076 C CA . PRO A 1 138 ? -19.936 -8.686 3.096 1.00 58.56 138 PRO A CA 1
ATOM 1077 C C . PRO A 1 138 ? -19.332 -10.091 3.236 1.00 58.56 138 PRO A C 1
ATOM 1079 O O . PRO A 1 138 ? -18.639 -10.377 4.208 1.00 58.56 138 PRO A O 1
ATOM 1082 N N . THR A 1 139 ? -19.596 -10.984 2.278 1.00 59.00 139 THR A N 1
ATOM 1083 C CA . THR A 1 139 ? -19.142 -12.382 2.320 1.00 59.00 139 THR A CA 1
ATOM 1084 C C . THR A 1 139 ? -17.779 -12.597 1.666 1.00 59.00 139 THR A C 1
ATOM 1086 O O . THR A 1 139 ? -17.259 -13.707 1.712 1.00 59.00 139 THR A O 1
ATOM 1089 N N . MET A 1 140 ? -17.215 -11.577 1.015 1.00 66.38 140 MET A N 1
ATOM 1090 C CA . MET A 1 140 ? -15.960 -11.701 0.277 1.00 66.38 140 MET A CA 1
ATOM 1091 C C . MET A 1 140 ? -14.765 -11.403 1.174 1.00 66.38 140 MET A C 1
ATOM 1093 O O . MET A 1 140 ? -14.760 -10.407 1.891 1.00 66.38 140 MET A O 1
ATOM 1097 N N . ASP A 1 141 ? -13.743 -12.256 1.157 1.00 68.44 141 ASP A N 1
ATOM 1098 C CA . ASP A 1 141 ? -12.477 -11.970 1.828 1.00 68.44 141 ASP A CA 1
ATOM 1099 C C . ASP A 1 141 ? -11.700 -10.895 1.045 1.00 68.44 141 ASP A C 1
ATOM 1101 O O . ASP A 1 141 ? -11.333 -11.094 -0.111 1.00 68.44 141 ASP A O 1
ATOM 1105 N N . TYR A 1 142 ? -11.486 -9.739 1.675 1.00 77.44 142 TYR A N 1
ATOM 1106 C CA . TYR A 1 142 ? -10.771 -8.590 1.106 1.00 77.44 142 TYR A CA 1
ATOM 1107 C C . TYR A 1 142 ? -9.325 -8.533 1.600 1.00 77.44 142 TYR A C 1
ATOM 1109 O O . TYR A 1 142 ? -8.580 -7.638 1.197 1.00 77.44 142 TYR A O 1
ATOM 1117 N N . THR A 1 143 ? -8.919 -9.478 2.455 1.00 85.56 143 THR A N 1
ATOM 1118 C CA . THR A 1 143 ? -7.563 -9.569 3.003 1.00 85.56 143 THR A CA 1
ATOM 1119 C C . THR A 1 143 ? -6.537 -9.527 1.889 1.00 85.56 143 THR A C 1
ATOM 1121 O O . THR A 1 143 ? -5.626 -8.709 1.937 1.00 85.56 143 THR A O 1
ATOM 1124 N N . GLU A 1 144 ? -6.711 -10.337 0.846 1.00 87.75 144 GLU A N 1
ATOM 1125 C CA . GLU A 1 144 ? -5.752 -10.362 -0.256 1.00 87.75 144 GLU A CA 1
ATOM 1126 C C . GLU A 1 144 ? -5.728 -9.057 -1.050 1.00 87.75 144 GLU A C 1
ATOM 1128 O O . GLU A 1 144 ? -4.670 -8.661 -1.519 1.00 87.75 144 GLU A O 1
ATOM 1133 N N . MET A 1 145 ? -6.833 -8.314 -1.143 1.00 88.56 145 MET A N 1
ATOM 1134 C CA . MET A 1 145 ? -6.807 -7.005 -1.799 1.00 88.56 145 MET A CA 1
ATOM 1135 C C . MET A 1 145 ? -6.001 -5.986 -0.984 1.00 88.56 145 MET A C 1
ATOM 1137 O O . MET A 1 145 ? -5.123 -5.311 -1.527 1.00 88.56 145 MET A O 1
ATOM 1141 N N . LEU A 1 146 ? -6.258 -5.912 0.325 1.00 92.62 146 LEU A N 1
ATOM 1142 C CA . LEU A 1 146 ? -5.503 -5.065 1.249 1.00 92.62 146 LEU A CA 1
ATOM 1143 C C . LEU A 1 146 ? -4.013 -5.439 1.235 1.00 92.62 146 LEU A C 1
ATOM 1145 O O . LEU A 1 146 ? -3.144 -4.581 1.075 1.00 92.62 146 LEU A O 1
ATOM 1149 N N . LEU A 1 147 ? -3.700 -6.729 1.348 1.00 94.44 147 LEU A N 1
ATOM 1150 C CA . LEU A 1 147 ? -2.321 -7.201 1.366 1.00 94.44 147 LEU A CA 1
ATOM 1151 C C . LEU A 1 147 ? -1.626 -7.006 0.018 1.00 94.44 147 LEU A C 1
ATOM 1153 O O . LEU A 1 147 ? -0.454 -6.654 0.013 1.00 94.44 147 LEU A O 1
ATOM 1157 N N . THR A 1 148 ? -2.313 -7.139 -1.116 1.00 94.19 148 THR A N 1
ATOM 1158 C CA . THR A 1 148 ? -1.729 -6.855 -2.435 1.00 94.19 148 THR A CA 1
ATOM 1159 C C . THR A 1 148 ? -1.337 -5.386 -2.577 1.00 94.19 148 THR A C 1
ATOM 1161 O O . THR A 1 148 ? -0.208 -5.099 -2.978 1.00 94.19 148 THR A O 1
ATOM 1164 N N . HIS A 1 149 ? -2.196 -4.443 -2.170 1.00 95.19 149 HIS A N 1
ATOM 1165 C CA . HIS A 1 149 ? -1.829 -3.021 -2.133 1.00 95.19 149 HIS A CA 1
ATOM 1166 C C . HIS A 1 149 ? -0.635 -2.758 -1.202 1.00 95.19 149 HIS A C 1
ATOM 1168 O O . HIS A 1 149 ? 0.267 -1.995 -1.552 1.00 95.19 149 HIS A O 1
ATOM 1174 N N . ALA A 1 150 ? -0.598 -3.405 -0.035 1.00 96.06 150 ALA A N 1
ATOM 1175 C CA . ALA A 1 150 ? 0.486 -3.251 0.929 1.00 96.06 150 ALA A CA 1
ATOM 1176 C C . ALA A 1 150 ? 1.816 -3.848 0.433 1.00 96.06 150 ALA A C 1
ATOM 1178 O O . ALA A 1 150 ? 2.862 -3.210 0.552 1.00 96.06 150 ALA A O 1
ATOM 1179 N N . ARG A 1 151 ? 1.789 -5.041 -0.169 1.00 95.88 151 ARG A N 1
ATOM 1180 C CA . ARG A 1 151 ? 2.958 -5.697 -0.777 1.00 95.88 151 ARG A CA 1
ATOM 1181 C C . ARG A 1 151 ? 3.509 -4.863 -1.930 1.00 95.88 151 ARG A C 1
ATOM 1183 O O . ARG A 1 151 ? 4.714 -4.629 -1.977 1.00 95.88 151 ARG A O 1
ATOM 1190 N N . LEU A 1 152 ? 2.640 -4.339 -2.797 1.00 96.25 152 LEU A N 1
ATOM 1191 C CA . LEU A 1 152 ? 3.048 -3.453 -3.888 1.00 96.25 152 LEU A CA 1
ATOM 1192 C C . LEU A 1 152 ? 3.619 -2.126 -3.373 1.00 96.25 152 LEU A C 1
ATOM 1194 O O . LEU A 1 152 ? 4.618 -1.648 -3.902 1.00 96.25 152 LEU A O 1
ATOM 1198 N N . HIS A 1 153 ? 3.051 -1.564 -2.303 1.00 96.38 153 HIS A N 1
ATOM 1199 C CA . HIS A 1 153 ? 3.596 -0.384 -1.631 1.00 96.38 153 HIS A CA 1
ATOM 1200 C C . HIS A 1 153 ? 5.015 -0.631 -1.090 1.00 96.38 153 HIS A C 1
ATOM 1202 O O . HIS A 1 153 ? 5.911 0.185 -1.310 1.00 96.38 153 HIS A O 1
ATOM 1208 N N . VAL A 1 154 ? 5.241 -1.764 -0.415 1.00 94.81 154 VAL A N 1
ATOM 1209 C CA . VAL A 1 154 ? 6.566 -2.156 0.101 1.00 94.81 154 VAL A CA 1
ATOM 1210 C C . VAL A 1 154 ? 7.559 -2.366 -1.038 1.00 94.81 154 VAL A C 1
ATOM 1212 O O . VAL A 1 154 ? 8.683 -1.869 -0.961 1.00 94.81 154 VAL A O 1
ATOM 1215 N N . PHE A 1 155 ? 7.137 -3.049 -2.104 1.00 93.69 155 PHE A N 1
ATOM 1216 C CA . PHE A 1 155 ? 7.933 -3.227 -3.314 1.00 93.69 155 PHE A CA 1
ATOM 1217 C C . PHE A 1 155 ? 8.331 -1.868 -3.903 1.00 93.69 155 PHE A C 1
ATOM 1219 O O . PHE A 1 155 ? 9.513 -1.590 -4.096 1.00 93.69 155 PHE A O 1
ATOM 1226 N N . ALA A 1 156 ? 7.365 -0.972 -4.101 1.00 93.44 156 ALA A N 1
ATOM 1227 C CA . ALA A 1 156 ? 7.602 0.355 -4.649 1.00 93.44 156 ALA A CA 1
ATOM 1228 C C . ALA A 1 156 ? 8.571 1.177 -3.785 1.00 93.44 156 ALA A C 1
ATOM 1230 O O . ALA A 1 156 ? 9.499 1.787 -4.312 1.00 93.44 156 ALA A O 1
ATOM 1231 N N . ALA A 1 157 ? 8.417 1.134 -2.458 1.00 91.75 157 ALA A N 1
ATOM 1232 C CA . ALA A 1 157 ? 9.334 1.790 -1.530 1.00 91.75 157 ALA A CA 1
ATOM 1233 C C . ALA A 1 157 ? 10.758 1.215 -1.613 1.00 91.75 157 ALA A C 1
ATOM 1235 O O . ALA A 1 157 ? 11.725 1.974 -1.623 1.00 91.75 157 ALA A O 1
ATOM 1236 N N . LYS A 1 158 ? 10.902 -0.114 -1.697 1.00 89.69 158 LYS A N 1
ATOM 1237 C CA . LYS A 1 158 ? 12.209 -0.778 -1.802 1.00 89.69 158 LYS A CA 1
ATOM 1238 C C . LYS A 1 158 ? 12.929 -0.420 -3.103 1.00 89.69 158 LYS A C 1
ATOM 1240 O O . LYS A 1 158 ? 14.131 -0.172 -3.089 1.00 89.69 158 LYS A O 1
ATOM 1245 N N . TYR A 1 159 ? 12.192 -0.390 -4.207 1.00 88.06 159 TYR A N 1
ATOM 1246 C CA . TYR A 1 159 ? 12.713 -0.159 -5.551 1.00 88.06 159 TYR A CA 1
ATOM 1247 C C . TYR A 1 159 ? 12.636 1.317 -5.981 1.00 88.06 159 TYR A C 1
ATOM 1249 O O . TYR A 1 159 ? 12.765 1.628 -7.161 1.00 88.06 159 TYR A O 1
ATOM 1257 N N . GLY A 1 160 ? 12.429 2.254 -5.050 1.00 88.69 160 GLY A N 1
ATOM 1258 C CA . GLY A 1 160 ? 12.445 3.692 -5.348 1.00 88.69 160 GLY A CA 1
ATOM 1259 C C . GLY A 1 160 ? 11.389 4.151 -6.364 1.00 88.69 160 GLY A C 1
ATOM 1260 O O . GLY A 1 160 ? 11.587 5.156 -7.037 1.00 88.69 160 GLY A O 1
ATOM 1261 N N . LEU A 1 161 ? 10.278 3.422 -6.498 1.00 91.31 161 LEU A N 1
ATOM 1262 C CA . LEU A 1 161 ? 9.141 3.781 -7.348 1.00 91.31 161 LEU A CA 1
ATOM 1263 C C . LEU A 1 161 ? 8.185 4.688 -6.557 1.00 91.31 161 LEU A C 1
ATOM 1265 O O . LEU A 1 161 ? 7.120 4.255 -6.118 1.00 91.31 161 LEU A O 1
ATOM 1269 N N . GLU A 1 162 ? 8.587 5.937 -6.319 1.00 92.00 162 GLU A N 1
ATOM 1270 C CA . GLU A 1 162 ? 7.862 6.852 -5.421 1.00 92.00 162 GLU A CA 1
ATOM 1271 C C . GLU A 1 162 ? 6.417 7.116 -5.862 1.00 92.00 162 GLU A C 1
ATOM 1273 O O . GLU A 1 162 ? 5.506 7.027 -5.043 1.00 92.00 162 GLU A O 1
ATOM 1278 N N . GLU A 1 163 ? 6.188 7.363 -7.154 1.00 94.38 163 GLU A N 1
ATOM 1279 C CA . GLU A 1 163 ? 4.839 7.579 -7.687 1.00 94.38 163 GLU A CA 1
ATOM 1280 C C . GLU A 1 163 ? 3.957 6.339 -7.482 1.00 94.38 163 GLU A C 1
ATOM 1282 O O . GLU A 1 163 ? 2.842 6.456 -6.984 1.00 94.38 163 GLU A O 1
ATOM 1287 N N . LEU A 1 164 ? 4.466 5.130 -7.752 1.00 95.38 164 LEU A N 1
ATOM 1288 C CA . LEU A 1 164 ? 3.722 3.893 -7.492 1.00 95.38 164 LEU A CA 1
ATOM 1289 C C . LEU A 1 164 ? 3.403 3.717 -6.004 1.00 95.38 164 LEU A C 1
ATOM 1291 O O . LEU A 1 164 ? 2.299 3.291 -5.657 1.00 95.38 164 LEU A O 1
ATOM 1295 N N . ARG A 1 165 ? 4.343 4.052 -5.115 1.00 94.94 165 ARG A N 1
ATOM 1296 C CA . ARG A 1 165 ? 4.121 4.014 -3.664 1.00 94.94 165 ARG A CA 1
ATOM 1297 C C . ARG A 1 165 ? 2.952 4.923 -3.276 1.00 94.94 165 ARG A C 1
ATOM 1299 O O . ARG A 1 165 ? 2.060 4.484 -2.549 1.00 94.94 165 ARG A O 1
ATOM 1306 N N . ASP A 1 166 ? 2.912 6.139 -3.809 1.00 96.12 166 ASP A N 1
ATOM 1307 C CA . ASP A 1 166 ? 1.852 7.109 -3.530 1.00 96.12 166 ASP A CA 1
ATOM 1308 C C . ASP A 1 166 ? 0.504 6.674 -4.144 1.00 96.12 166 ASP A C 1
ATOM 1310 O O . ASP A 1 166 ? -0.531 6.780 -3.483 1.00 96.12 166 ASP A O 1
ATOM 1314 N N . ILE A 1 167 ? 0.502 6.064 -5.340 1.00 97.12 167 ILE A N 1
ATOM 1315 C CA . ILE A 1 167 ? -0.694 5.438 -5.943 1.00 97.12 167 ILE A CA 1
ATOM 1316 C C . ILE A 1 167 ? -1.220 4.296 -5.062 1.00 97.12 167 ILE A C 1
ATOM 1318 O O . ILE A 1 167 ? -2.433 4.127 -4.921 1.00 97.12 167 ILE A O 1
ATOM 1322 N N . CYS A 1 168 ? -0.338 3.505 -4.443 1.00 96.94 168 CYS A N 1
ATOM 1323 C CA . CYS A 1 168 ? -0.763 2.447 -3.528 1.00 96.94 168 CYS A CA 1
ATOM 1324 C C . CYS A 1 168 ? -1.458 2.991 -2.286 1.00 96.94 168 CYS A C 1
ATOM 1326 O O . CYS A 1 168 ? -2.496 2.458 -1.900 1.00 96.94 168 CYS A O 1
ATOM 1328 N N . LEU A 1 169 ? -0.936 4.066 -1.694 1.00 97.06 169 LEU A N 1
ATOM 1329 C CA . LEU A 1 169 ? -1.597 4.738 -0.576 1.00 97.06 169 LEU A CA 1
ATOM 1330 C C . LEU A 1 169 ? -2.934 5.346 -1.003 1.00 97.06 169 LEU A C 1
ATOM 1332 O O . LEU A 1 169 ? -3.918 5.203 -0.285 1.00 97.06 169 LEU A O 1
ATOM 1336 N N . PHE A 1 170 ? -2.990 5.967 -2.181 1.00 97.25 170 PHE A N 1
ATOM 1337 C CA . PHE A 1 170 ? -4.217 6.535 -2.736 1.00 97.25 170 PHE A CA 1
ATOM 1338 C C . PHE A 1 170 ? -5.317 5.473 -2.856 1.00 97.25 170 PHE A C 1
ATOM 1340 O O . PHE A 1 170 ? -6.410 5.642 -2.320 1.00 97.25 170 PHE A O 1
ATOM 1347 N N . LYS A 1 171 ? -5.019 4.323 -3.463 1.00 95.62 171 LYS A N 1
ATOM 1348 C CA . LYS A 1 171 ? -6.005 3.239 -3.599 1.00 95.62 171 LYS A CA 1
ATOM 1349 C C . LYS A 1 171 ? -6.348 2.571 -2.278 1.00 95.62 171 LYS A C 1
ATOM 1351 O O . LYS A 1 171 ? -7.515 2.278 -2.044 1.00 95.62 171 LYS A O 1
ATOM 1356 N N . MET A 1 172 ? -5.367 2.387 -1.394 1.00 95.69 172 MET A N 1
ATOM 1357 C CA . MET A 1 172 ? -5.607 1.884 -0.040 1.00 95.69 172 MET A CA 1
ATOM 1358 C C . MET A 1 172 ? -6.578 2.789 0.725 1.00 95.69 172 MET A C 1
ATOM 1360 O O . MET A 1 172 ? -7.480 2.296 1.394 1.00 95.69 172 MET A O 1
ATOM 1364 N N . LEU A 1 173 ? -6.435 4.109 0.600 1.00 96.12 173 LEU A N 1
ATOM 1365 C CA . LEU A 1 173 ? -7.313 5.084 1.239 1.00 96.12 173 LEU A CA 1
ATOM 1366 C C . LEU A 1 173 ? -8.768 4.941 0.770 1.00 96.12 173 LEU A C 1
ATOM 1368 O O . LEU A 1 173 ? -9.676 4.878 1.602 1.00 96.12 173 LEU A O 1
ATOM 1372 N N . HIS A 1 174 ? -8.991 4.858 -0.545 1.00 93.25 174 HIS A N 1
ATOM 1373 C CA . HIS A 1 174 ? -10.328 4.677 -1.122 1.00 93.25 174 HIS A CA 1
ATOM 1374 C C . HIS A 1 174 ? -10.926 3.302 -0.779 1.00 93.25 174 HIS A C 1
ATOM 1376 O O . HIS A 1 174 ? -12.113 3.213 -0.443 1.00 93.25 174 HIS A O 1
ATOM 1382 N N . LEU A 1 175 ? -10.099 2.252 -0.773 1.00 92.00 175 LEU A N 1
ATOM 1383 C CA . LEU A 1 175 ? -10.490 0.911 -0.343 1.00 92.00 175 LEU A CA 1
ATOM 1384 C C . LEU A 1 175 ? -10.923 0.908 1.127 1.00 92.00 175 LEU A C 1
ATOM 1386 O O . LEU A 1 175 ? -12.033 0.489 1.431 1.00 92.00 175 LEU A O 1
ATOM 1390 N N . LEU A 1 176 ? -10.108 1.446 2.040 1.00 93.06 176 LEU A N 1
ATOM 1391 C CA . LEU A 1 176 ? -10.443 1.531 3.465 1.00 93.06 176 LEU A CA 1
ATOM 1392 C C . LEU A 1 176 ? -11.705 2.364 3.708 1.00 93.06 176 LEU A C 1
ATOM 1394 O O . LEU A 1 176 ? -12.550 1.980 4.511 1.00 93.06 176 LEU A O 1
ATOM 1398 N N . ARG A 1 177 ? -11.888 3.473 2.983 1.00 91.44 177 ARG A N 1
ATOM 1399 C CA . ARG A 1 177 ? -13.087 4.316 3.107 1.00 91.44 177 ARG A CA 1
ATOM 1400 C C . ARG A 1 177 ? -14.383 3.568 2.790 1.00 91.44 177 ARG A C 1
ATOM 1402 O O . ARG A 1 177 ? -15.413 3.867 3.389 1.00 91.44 177 ARG A O 1
ATOM 1409 N N . THR A 1 178 ? -14.345 2.655 1.827 1.00 87.44 178 THR A N 1
ATOM 1410 C CA . THR A 1 178 ? -15.517 1.893 1.373 1.00 87.44 178 THR A CA 1
ATOM 1411 C C . THR A 1 178 ? -15.580 0.484 1.967 1.00 87.44 178 THR A C 1
ATOM 1413 O O . THR A 1 178 ? -16.567 -0.225 1.772 1.00 87.44 178 THR A O 1
ATOM 1416 N N . PHE A 1 179 ? -14.569 0.101 2.752 1.00 87.50 179 PHE A N 1
ATOM 1417 C CA . PHE A 1 179 ? -14.444 -1.213 3.363 1.00 87.50 179 PHE A CA 1
ATOM 1418 C C . PHE A 1 179 ? -15.605 -1.498 4.337 1.00 87.50 179 PHE A C 1
ATOM 1420 O O . PHE A 1 179 ? -15.823 -0.723 5.276 1.00 87.50 179 PHE A O 1
ATOM 1427 N N . PRO A 1 180 ? -16.339 -2.618 4.169 1.00 83.50 180 PRO A N 1
ATOM 1428 C CA . PRO A 1 180 ? -17.499 -2.958 4.991 1.00 83.50 180 PRO A CA 1
ATOM 1429 C C . PRO A 1 180 ? -17.071 -3.534 6.352 1.00 83.50 180 PRO A C 1
ATOM 1431 O O . PRO A 1 180 ? -17.233 -4.725 6.622 1.00 83.50 180 PRO A O 1
ATOM 1434 N N . ILE A 1 181 ? -16.487 -2.702 7.218 1.00 88.94 181 ILE A N 1
ATOM 1435 C CA . ILE A 1 181 ? -15.998 -3.145 8.528 1.00 88.94 181 ILE A CA 1
ATOM 1436 C C . ILE A 1 181 ? -17.147 -3.579 9.441 1.00 88.94 181 ILE A C 1
ATOM 1438 O O . ILE A 1 181 ? -18.105 -2.849 9.688 1.00 88.94 181 ILE A O 1
ATOM 1442 N N . CYS A 1 182 ? -17.002 -4.772 10.002 1.00 87.50 182 CYS A N 1
ATOM 1443 C CA . CYS A 1 182 ? -17.814 -5.289 11.092 1.00 87.50 182 CYS A CA 1
ATOM 1444 C C . CYS A 1 182 ? -16.921 -6.110 12.031 1.00 87.50 182 CYS A C 1
ATOM 1446 O O . CYS A 1 182 ? -15.728 -6.285 11.767 1.00 87.50 182 CYS A O 1
ATOM 1448 N N . GLN A 1 183 ? -17.484 -6.610 13.132 1.00 86.12 183 GLN A N 1
ATOM 1449 C CA . GLN A 1 183 ? -16.729 -7.350 14.147 1.00 86.12 183 GLN A CA 1
ATOM 1450 C C . GLN A 1 183 ? -15.924 -8.517 13.545 1.00 86.12 183 GLN A C 1
ATOM 1452 O O . GLN A 1 183 ? -14.735 -8.642 13.838 1.00 86.12 183 GLN A O 1
ATOM 1457 N N . ASP A 1 184 ? -16.520 -9.268 12.615 1.00 85.50 184 ASP A N 1
ATOM 1458 C CA . ASP A 1 184 ? -15.897 -10.427 11.959 1.00 85.50 184 ASP A CA 1
ATOM 1459 C C . ASP A 1 184 ? -14.776 -10.052 10.972 1.00 85.50 184 ASP A C 1
ATOM 1461 O O . ASP A 1 184 ? -13.951 -10.891 10.620 1.00 85.50 184 ASP A O 1
ATOM 1465 N N . ARG A 1 185 ? -14.718 -8.789 10.524 1.00 86.69 185 ARG A N 1
ATOM 1466 C CA . ARG A 1 185 ? -13.764 -8.303 9.504 1.00 86.69 185 ARG A CA 1
ATOM 1467 C C . ARG A 1 185 ? -12.605 -7.496 10.063 1.00 86.69 185 ARG A C 1
ATOM 1469 O O . ARG A 1 185 ? -11.678 -7.159 9.333 1.00 86.69 185 ARG A O 1
ATOM 1476 N N . THR A 1 186 ? -12.614 -7.223 11.364 1.00 92.50 186 THR A N 1
ATOM 1477 C CA . THR A 1 186 ? -11.491 -6.560 12.044 1.00 92.50 186 THR A CA 1
ATOM 1478 C C . THR A 1 186 ? -10.168 -7.309 11.848 1.00 92.50 186 THR A C 1
ATOM 1480 O O . THR A 1 186 ? -9.129 -6.665 11.715 1.00 92.50 186 THR A O 1
ATOM 1483 N N . GLY A 1 187 ? -10.203 -8.644 11.743 1.00 92.25 187 GLY A N 1
ATOM 1484 C CA . GLY A 1 187 ? -9.021 -9.481 11.504 1.00 92.25 187 GLY A CA 1
ATOM 1485 C C . GLY A 1 187 ? -8.278 -9.170 10.199 1.00 92.25 187 GLY A C 1
ATOM 1486 O O . GLY A 1 187 ? -7.056 -9.270 10.160 1.00 92.25 187 GLY A O 1
ATOM 1487 N N . ASP A 1 188 ? -8.967 -8.717 9.150 1.00 91.94 188 ASP A N 1
ATOM 1488 C CA . ASP A 1 188 ? -8.323 -8.360 7.876 1.00 91.94 188 ASP A CA 1
ATOM 1489 C C . ASP A 1 188 ? -7.390 -7.156 8.051 1.00 91.94 188 ASP A C 1
ATOM 1491 O O . ASP A 1 188 ? -6.273 -7.125 7.535 1.00 91.94 188 ASP A O 1
ATOM 1495 N N . ILE A 1 189 ? -7.840 -6.175 8.836 1.00 94.81 189 ILE A N 1
ATOM 1496 C CA . ILE A 1 189 ? -7.072 -4.973 9.152 1.00 94.81 189 ILE A CA 1
ATOM 1497 C C . ILE A 1 189 ? -5.936 -5.299 10.129 1.00 94.81 189 ILE A C 1
ATOM 1499 O O . ILE A 1 189 ? -4.846 -4.744 10.007 1.00 94.81 189 ILE A O 1
ATOM 1503 N N . VAL A 1 190 ? -6.145 -6.231 11.067 1.00 94.75 190 VAL A N 1
ATOM 1504 C CA . VAL A 1 190 ? -5.071 -6.718 11.953 1.00 94.75 190 VAL A CA 1
ATOM 1505 C C . VAL A 1 190 ? -3.965 -7.404 11.148 1.00 94.75 190 VAL A C 1
ATOM 1507 O O . VAL A 1 190 ? -2.791 -7.105 11.361 1.00 94.75 190 VAL A O 1
ATOM 1510 N N . ARG A 1 191 ? -4.314 -8.247 10.167 1.00 94.75 191 ARG A N 1
ATOM 1511 C CA . ARG A 1 191 ? -3.334 -8.850 9.247 1.00 94.75 191 ARG A CA 1
ATOM 1512 C C . ARG A 1 191 ? -2.587 -7.799 8.426 1.00 94.75 191 ARG A C 1
ATOM 1514 O O . ARG A 1 191 ? -1.381 -7.929 8.226 1.00 94.75 191 ARG A O 1
ATOM 1521 N N . LEU A 1 192 ? -3.272 -6.740 7.991 1.00 95.38 192 LEU A N 1
ATOM 1522 C CA . LEU A 1 192 ? -2.635 -5.610 7.312 1.00 95.38 192 LEU A CA 1
ATOM 1523 C C . LEU A 1 192 ? -1.630 -4.879 8.221 1.00 95.38 192 LEU A C 1
ATOM 1525 O O . LEU A 1 192 ? -0.536 -4.544 7.764 1.00 95.38 192 LEU A O 1
ATOM 1529 N N . PHE A 1 193 ? -1.959 -4.664 9.499 1.00 93.31 193 PHE A N 1
ATOM 1530 C CA . PHE A 1 193 ? -1.013 -4.103 10.465 1.00 93.31 193 PHE A CA 1
ATOM 1531 C C . PHE A 1 193 ? 0.207 -5.000 10.668 1.00 93.31 193 PHE A C 1
ATOM 1533 O O . PHE A 1 193 ? 1.329 -4.508 10.562 1.00 93.31 193 PHE A O 1
ATOM 1540 N N . ASP A 1 194 ? -0.002 -6.289 10.956 1.00 93.19 194 ASP A N 1
ATOM 1541 C CA . ASP A 1 194 ? 1.085 -7.251 11.178 1.00 93.19 194 ASP A CA 1
ATOM 1542 C C . ASP A 1 194 ? 2.043 -7.271 9.979 1.00 93.19 194 ASP A C 1
ATOM 1544 O O . ASP A 1 194 ? 3.255 -7.127 10.148 1.00 93.19 194 ASP A O 1
ATOM 1548 N N . PHE A 1 195 ? 1.500 -7.312 8.758 1.00 94.50 195 PHE A N 1
ATOM 1549 C CA . PHE A 1 195 ? 2.296 -7.208 7.539 1.00 94.50 195 PHE A CA 1
ATOM 1550 C C . PHE A 1 195 ? 3.111 -5.905 7.481 1.00 94.50 195 PHE A C 1
ATOM 1552 O O . PHE A 1 195 ? 4.330 -5.944 7.295 1.00 94.50 195 PHE A O 1
ATOM 1559 N N . ALA A 1 196 ? 2.460 -4.749 7.646 1.00 92.94 196 ALA A N 1
ATOM 1560 C CA . ALA A 1 196 ? 3.110 -3.446 7.507 1.00 92.94 196 ALA A CA 1
ATOM 1561 C C . ALA A 1 196 ? 4.212 -3.225 8.558 1.00 92.94 196 ALA A C 1
ATOM 1563 O O . ALA A 1 196 ? 5.256 -2.645 8.259 1.00 92.94 196 ALA A O 1
ATOM 1564 N N . LEU A 1 197 ? 4.005 -3.721 9.779 1.00 91.25 197 LEU A N 1
ATOM 1565 C CA . LEU A 1 197 ? 4.981 -3.650 10.864 1.00 91.25 197 LEU A CA 1
ATOM 1566 C C . LEU A 1 197 ? 6.188 -4.559 10.603 1.00 91.25 197 LEU A C 1
ATOM 1568 O O . LEU A 1 197 ? 7.325 -4.120 10.779 1.00 91.25 197 LEU A O 1
ATOM 1572 N N . ARG A 1 198 ? 5.969 -5.786 10.111 1.00 90.94 198 ARG A N 1
ATOM 1573 C CA . ARG A 1 198 ? 7.052 -6.715 9.735 1.00 90.94 198 ARG A CA 1
ATOM 1574 C C . ARG A 1 198 ? 7.883 -6.220 8.557 1.00 90.94 198 ARG A C 1
ATOM 1576 O O . ARG A 1 198 ? 9.089 -6.448 8.529 1.00 90.94 198 ARG A O 1
ATOM 1583 N N . ALA A 1 199 ? 7.262 -5.534 7.598 1.00 87.50 199 ALA A N 1
ATOM 1584 C CA . ALA A 1 199 ? 7.950 -4.981 6.431 1.00 87.50 199 ALA A CA 1
ATOM 1585 C C . ALA A 1 199 ? 8.926 -3.831 6.773 1.00 87.50 199 ALA A C 1
ATOM 1587 O O . ALA A 1 199 ? 9.777 -3.480 5.948 1.00 87.50 199 ALA A O 1
ATOM 1588 N N . GLY A 1 200 ? 8.828 -3.270 7.983 1.00 83.00 200 GLY A N 1
ATOM 1589 C CA . GLY A 1 200 ? 9.694 -2.215 8.503 1.00 83.00 200 GLY A CA 1
ATOM 1590 C C . GLY A 1 200 ? 9.027 -0.838 8.490 1.00 83.00 200 GLY A C 1
ATOM 1591 O O . GLY A 1 200 ? 8.464 -0.399 7.483 1.00 83.00 200 GLY A O 1
ATOM 1592 N N . THR A 1 201 ? 9.135 -0.126 9.615 1.00 73.19 201 THR A N 1
ATOM 1593 C CA . THR A 1 201 ? 8.439 1.147 9.858 1.00 73.19 201 THR A CA 1
ATOM 1594 C C . THR A 1 201 ? 8.848 2.255 8.896 1.00 73.19 201 THR A C 1
ATOM 1596 O O . THR A 1 201 ? 7.986 3.010 8.473 1.00 73.19 201 THR A O 1
ATOM 1599 N N . GLU A 1 202 ? 10.116 2.330 8.487 1.00 79.94 202 GLU A N 1
ATOM 1600 C CA . GLU A 1 202 ? 10.589 3.370 7.556 1.00 79.94 202 GLU A CA 1
ATOM 1601 C C . GLU A 1 202 ? 9.921 3.273 6.178 1.00 79.94 202 GLU A C 1
ATOM 1603 O O . GLU A 1 202 ? 9.594 4.282 5.560 1.00 79.94 202 GLU A O 1
ATOM 1608 N N . ARG A 1 203 ? 9.674 2.049 5.694 1.00 80.12 203 ARG A N 1
ATOM 1609 C CA . ARG A 1 203 ? 9.041 1.826 4.386 1.00 80.12 203 ARG A CA 1
ATOM 1610 C C . ARG A 1 203 ? 7.530 1.956 4.445 1.00 80.12 203 ARG A C 1
ATOM 1612 O O . ARG A 1 203 ? 6.921 2.268 3.429 1.00 80.12 203 ARG A O 1
ATOM 1619 N N . CYS A 1 204 ? 6.937 1.696 5.609 1.00 88.25 204 CYS A N 1
ATOM 1620 C CA . CYS A 1 204 ? 5.493 1.603 5.790 1.00 88.25 204 CYS A CA 1
ATOM 1621 C C . CYS A 1 204 ? 4.897 2.715 6.654 1.00 88.25 204 CYS A C 1
ATOM 1623 O O . CYS A 1 204 ? 3.720 2.619 6.973 1.00 88.25 204 CYS A O 1
ATOM 1625 N N . GLU A 1 205 ? 5.638 3.760 7.028 1.00 90.94 205 GLU A N 1
ATOM 1626 C CA . GLU A 1 205 ? 5.167 4.776 7.983 1.00 90.94 205 GLU A CA 1
ATOM 1627 C C . GLU A 1 205 ? 3.803 5.362 7.592 1.00 90.94 205 GLU A C 1
ATOM 1629 O O . GLU A 1 205 ? 2.863 5.343 8.389 1.00 90.94 205 GLU A O 1
ATOM 1634 N N . ASN A 1 206 ? 3.660 5.802 6.338 1.00 93.00 206 ASN A N 1
ATOM 1635 C CA . ASN A 1 206 ? 2.408 6.367 5.831 1.00 93.00 206 ASN A CA 1
ATOM 1636 C C . ASN A 1 206 ? 1.270 5.337 5.790 1.00 93.00 206 ASN A C 1
ATOM 1638 O O . ASN A 1 206 ? 0.129 5.676 6.105 1.00 93.00 206 ASN A O 1
ATOM 1642 N N . LEU A 1 207 ? 1.578 4.083 5.444 1.00 95.12 207 LEU A N 1
ATO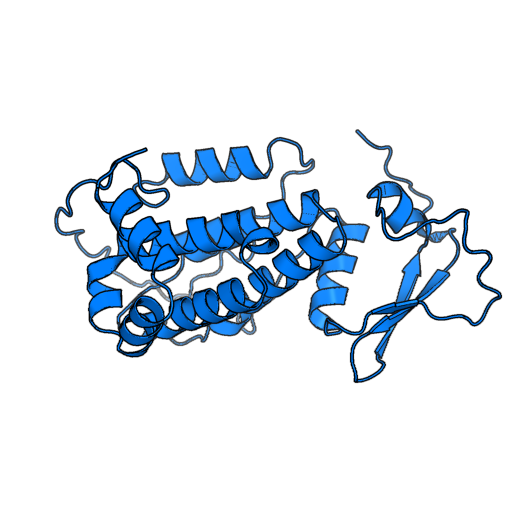M 1643 C CA . LEU A 1 207 ? 0.606 2.991 5.449 1.00 95.12 207 LEU A CA 1
ATOM 1644 C C . LEU A 1 207 ? 0.142 2.696 6.881 1.00 95.12 207 LEU A C 1
ATOM 1646 O O . LEU A 1 207 ? -1.053 2.721 7.149 1.00 95.12 207 LEU A O 1
ATOM 1650 N N . ILE A 1 208 ? 1.072 2.499 7.818 1.00 94.94 208 ILE A N 1
ATOM 1651 C CA . ILE A 1 208 ? 0.778 2.252 9.235 1.00 94.94 208 ILE A CA 1
ATOM 1652 C C . ILE A 1 208 ? -0.063 3.399 9.792 1.00 94.94 208 ILE A C 1
ATOM 1654 O O . ILE A 1 208 ? -1.096 3.158 10.409 1.00 94.94 208 ILE A O 1
ATOM 1658 N N . ARG A 1 209 ? 0.323 4.651 9.526 1.00 94.69 209 ARG A N 1
ATOM 1659 C CA . ARG A 1 209 ? -0.422 5.831 9.973 1.00 94.69 209 ARG A CA 1
ATOM 1660 C C . ARG A 1 209 ? -1.843 5.866 9.413 1.00 94.69 209 ARG A C 1
ATOM 1662 O O . ARG A 1 209 ? -2.777 6.121 10.170 1.00 94.69 209 ARG A O 1
ATOM 1669 N N . MET A 1 210 ? -2.026 5.581 8.125 1.00 96.00 210 MET A N 1
ATOM 1670 C CA . MET A 1 210 ? -3.349 5.504 7.500 1.00 96.00 210 MET A CA 1
ATOM 1671 C C . MET A 1 210 ? -4.218 4.422 8.155 1.00 96.00 210 MET A C 1
ATOM 1673 O O . MET A 1 210 ? -5.350 4.700 8.549 1.00 96.00 210 MET A O 1
ATOM 1677 N N . VAL A 1 211 ? -3.678 3.218 8.349 1.00 95.69 211 VAL A N 1
ATOM 1678 C CA . VAL A 1 211 ? -4.405 2.106 8.980 1.00 95.69 211 VAL A CA 1
ATOM 1679 C C . VAL A 1 211 ? -4.702 2.418 10.458 1.00 95.69 211 VAL A C 1
ATOM 1681 O O . VAL A 1 211 ? -5.785 2.098 10.943 1.00 95.69 211 VAL A O 1
ATOM 1684 N N . CYS A 1 212 ? -3.827 3.142 11.165 1.00 95.38 212 CYS A N 1
ATOM 1685 C CA . CYS A 1 212 ? -4.099 3.650 12.516 1.00 95.38 212 CYS A CA 1
ATOM 16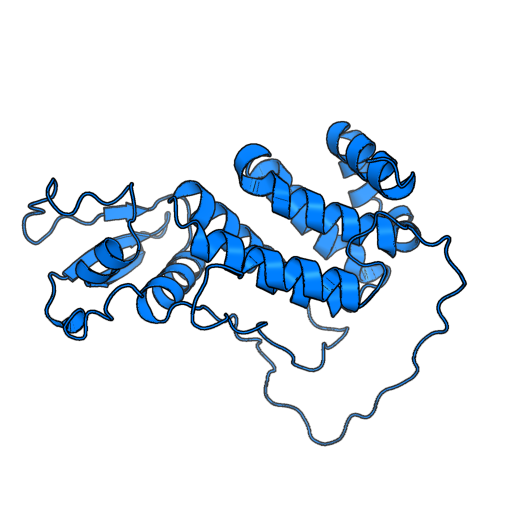86 C C . CYS A 1 212 ? -5.270 4.625 12.558 1.00 95.38 212 CYS A C 1
ATOM 1688 O O . CYS A 1 212 ? -6.106 4.520 13.451 1.00 95.38 212 CYS A O 1
ATOM 1690 N N . HIS A 1 213 ? -5.358 5.563 11.612 1.00 95.50 213 HIS A N 1
ATOM 1691 C CA . HIS A 1 213 ? -6.517 6.451 11.530 1.00 95.50 213 HIS A CA 1
ATOM 1692 C C . HIS A 1 213 ? -7.806 5.655 11.300 1.00 95.50 213 HIS A C 1
ATOM 1694 O O . HIS A 1 213 ? -8.820 5.942 11.935 1.00 95.50 213 HIS A O 1
ATOM 1700 N N . TYR A 1 214 ? -7.755 4.626 10.453 1.00 95.56 214 TYR A N 1
ATOM 1701 C CA . TYR A 1 214 ? -8.894 3.746 10.213 1.00 95.56 214 TYR A CA 1
ATOM 1702 C C . TYR A 1 214 ? -9.315 2.981 11.479 1.00 95.56 214 TYR A C 1
ATOM 1704 O O . TYR A 1 214 ? -10.481 3.006 11.878 1.00 95.56 214 TYR A O 1
ATOM 1712 N N . ALA A 1 215 ? -8.357 2.361 12.171 1.00 95.19 215 ALA A N 1
ATOM 1713 C CA . ALA A 1 215 ? -8.612 1.626 13.405 1.00 95.19 215 ALA A CA 1
ATOM 1714 C C . ALA A 1 215 ? -9.102 2.536 14.540 1.00 95.19 215 ALA A C 1
ATOM 1716 O O . ALA A 1 215 ? -10.027 2.167 15.257 1.00 95.19 215 ALA A O 1
ATOM 1717 N N . ALA A 1 216 ? -8.541 3.742 14.681 1.00 93.69 216 ALA A N 1
ATOM 1718 C CA . ALA A 1 216 ? -8.984 4.729 15.665 1.00 93.69 216 ALA A CA 1
ATOM 1719 C C . ALA A 1 216 ? -10.430 5.179 15.410 1.00 93.69 216 ALA A C 1
ATOM 1721 O O . ALA A 1 216 ? -11.216 5.294 16.351 1.00 93.69 216 ALA A O 1
ATOM 1722 N N . TRP A 1 217 ? -10.803 5.385 14.144 1.00 92.81 217 TRP A N 1
ATOM 1723 C CA . TRP A 1 217 ? -12.175 5.717 13.761 1.00 92.81 217 TRP A CA 1
ATOM 1724 C C . TRP A 1 217 ? -13.167 4.600 14.122 1.00 92.81 217 TRP A C 1
ATOM 1726 O O . TRP A 1 217 ? -14.260 4.868 14.618 1.00 92.81 217 TRP A O 1
ATOM 1736 N N . HIS A 1 218 ? -12.756 3.339 13.969 1.00 92.38 218 HIS A N 1
ATOM 1737 C CA . HIS A 1 218 ? -13.571 2.156 14.259 1.00 92.38 218 HIS A CA 1
ATOM 1738 C C . HIS A 1 218 ? -13.218 1.462 15.585 1.00 92.38 218 HIS A C 1
ATOM 1740 O O . HIS A 1 218 ? -13.525 0.281 15.763 1.00 92.38 218 HIS A O 1
ATOM 1746 N N . ILE A 1 219 ? -12.607 2.171 16.542 1.00 92.31 219 ILE A N 1
ATOM 1747 C CA . ILE A 1 219 ? -11.928 1.555 17.698 1.00 92.31 219 ILE A CA 1
ATOM 1748 C C . ILE A 1 219 ? -12.821 0.611 18.510 1.00 92.31 219 ILE A C 1
ATOM 1750 O O . ILE A 1 219 ? -12.361 -0.423 18.982 1.00 92.31 219 ILE A O 1
ATOM 1754 N N . ARG A 1 220 ? -14.125 0.906 18.615 1.00 91.69 220 ARG A N 1
ATOM 1755 C CA . ARG A 1 220 ? -15.092 0.045 19.318 1.00 91.69 220 ARG A CA 1
ATOM 1756 C C . ARG A 1 220 ? -15.157 -1.365 18.727 1.00 91.69 220 ARG A C 1
ATOM 1758 O O . ARG A 1 220 ? -15.328 -2.304 19.489 1.00 91.69 220 ARG A O 1
ATOM 1765 N N . LEU A 1 221 ? -15.010 -1.528 17.412 1.00 93.38 221 LEU A N 1
ATOM 1766 C CA . LEU A 1 221 ? -14.982 -2.847 16.770 1.00 93.38 221 LEU A CA 1
ATOM 1767 C C . LEU A 1 221 ? -13.667 -3.572 17.079 1.00 93.38 221 LEU A C 1
ATOM 1769 O O . LEU A 1 221 ? -13.680 -4.742 17.449 1.00 93.38 221 LEU A O 1
ATOM 1773 N N . PHE A 1 222 ? -12.545 -2.854 17.001 1.00 93.94 222 PHE A N 1
ATOM 1774 C CA . PHE A 1 222 ? -11.206 -3.403 17.226 1.00 93.94 222 PHE A CA 1
ATOM 1775 C C . PHE A 1 222 ? -10.951 -3.850 18.668 1.00 93.94 222 PHE A C 1
ATOM 1777 O O . PHE A 1 222 ? -10.259 -4.839 18.873 1.00 93.94 222 PHE A O 1
ATOM 1784 N N . LEU A 1 223 ? -11.550 -3.189 19.664 1.00 91.25 223 LEU A N 1
ATOM 1785 C CA . LEU A 1 223 ? -11.427 -3.582 21.076 1.00 91.25 223 LEU A CA 1
ATOM 1786 C C . LEU A 1 223 ? -12.025 -4.964 21.395 1.00 91.25 223 LEU A C 1
ATOM 1788 O O . LEU A 1 223 ? -11.760 -5.495 22.463 1.00 91.25 223 LEU A O 1
ATOM 1792 N N . HIS A 1 224 ? -12.827 -5.550 20.501 1.00 90.94 224 HIS A N 1
ATOM 1793 C CA . HIS A 1 224 ? -13.342 -6.916 20.664 1.00 90.94 224 HIS A CA 1
ATOM 1794 C C . HIS A 1 224 ? -12.464 -7.966 19.967 1.00 90.94 224 HIS A C 1
ATOM 1796 O O . HIS A 1 224 ? -12.746 -9.162 20.056 1.00 90.94 224 HIS A O 1
ATOM 1802 N N . ASN A 1 225 ? -11.426 -7.541 19.239 1.00 93.38 225 ASN A N 1
ATOM 1803 C CA . ASN A 1 225 ? -10.545 -8.426 18.495 1.00 93.38 225 ASN A CA 1
ATOM 1804 C C . ASN A 1 225 ? -9.302 -8.766 19.331 1.00 93.38 225 ASN A C 1
ATOM 1806 O O . ASN A 1 225 ? -8.439 -7.924 19.573 1.00 93.38 225 ASN A O 1
ATOM 1810 N N . ARG A 1 226 ? -9.181 -10.037 19.725 1.00 95.19 226 ARG A N 1
ATOM 1811 C CA . ARG A 1 226 ? -8.055 -10.527 20.533 1.00 95.19 226 ARG A CA 1
ATOM 1812 C C . ARG A 1 226 ? -6.700 -10.426 19.823 1.00 95.19 226 ARG A C 1
ATOM 1814 O O . ARG A 1 226 ? -5.693 -10.187 20.479 1.00 95.19 226 ARG A O 1
ATOM 1821 N N . GLU A 1 227 ? -6.653 -10.612 18.506 1.00 94.75 227 GLU A N 1
ATOM 1822 C CA . GLU A 1 227 ? -5.413 -10.464 17.730 1.00 94.75 227 GLU A CA 1
ATOM 1823 C C . GLU A 1 227 ? -4.943 -9.005 17.734 1.00 94.75 227 GLU A C 1
ATOM 1825 O O . GLU A 1 227 ? -3.749 -8.741 17.846 1.00 94.75 227 GLU A O 1
ATOM 1830 N N . PHE A 1 228 ? -5.879 -8.051 17.702 1.00 95.62 228 PHE A N 1
ATOM 1831 C CA . PHE A 1 228 ? -5.565 -6.632 17.845 1.00 95.62 228 PHE A CA 1
ATOM 1832 C C . PHE A 1 228 ? -5.006 -6.304 19.235 1.00 95.62 228 PHE A C 1
ATOM 1834 O O . PHE A 1 228 ? -4.021 -5.579 19.340 1.00 95.62 228 PHE A O 1
ATOM 1841 N N . GLU A 1 229 ? -5.579 -6.862 20.305 1.00 94.12 229 GLU A N 1
ATOM 1842 C CA . GLU A 1 229 ? -5.038 -6.686 21.661 1.00 94.12 229 GLU A CA 1
ATOM 1843 C C . GLU A 1 229 ? -3.596 -7.198 21.779 1.00 94.12 229 GLU A C 1
ATOM 1845 O O . GLU A 1 229 ? -2.747 -6.507 22.345 1.00 94.12 229 GLU A O 1
ATOM 1850 N N . ILE A 1 230 ? -3.308 -8.378 21.220 1.00 94.94 230 ILE A N 1
ATOM 1851 C CA . ILE A 1 230 ? -1.954 -8.954 21.191 1.00 94.94 230 ILE A CA 1
ATOM 1852 C C . ILE A 1 230 ? -1.008 -8.032 20.414 1.00 94.94 230 ILE A C 1
ATOM 1854 O O . ILE A 1 230 ? 0.051 -7.670 20.924 1.00 94.94 230 ILE A O 1
ATOM 1858 N N . LEU A 1 231 ? -1.422 -7.572 19.231 1.00 93.94 231 LEU A N 1
ATOM 1859 C CA . LEU A 1 231 ? -0.640 -6.652 18.407 1.00 93.94 231 LEU A CA 1
ATOM 1860 C C . LEU A 1 231 ? -0.272 -5.364 19.167 1.00 93.94 231 LEU A C 1
ATOM 1862 O O . LEU A 1 231 ? 0.868 -4.906 19.096 1.00 93.94 231 LEU A O 1
ATOM 1866 N N . LEU A 1 232 ? -1.210 -4.782 19.922 1.00 93.50 232 LEU A N 1
ATOM 1867 C CA . LEU A 1 232 ? -0.956 -3.586 20.734 1.00 93.50 232 LEU A CA 1
ATOM 1868 C C . LEU A 1 232 ? 0.031 -3.843 21.880 1.00 93.50 232 LEU A C 1
ATOM 1870 O O . LEU A 1 232 ? 0.826 -2.961 22.207 1.00 93.50 232 LEU A O 1
ATOM 1874 N N . GLN A 1 233 ? -0.004 -5.029 22.489 1.00 92.75 233 GLN A N 1
ATOM 1875 C CA . GLN A 1 233 ? 0.951 -5.408 23.536 1.00 92.75 233 GLN A CA 1
ATOM 1876 C C . GLN A 1 233 ? 2.367 -5.572 22.976 1.00 92.75 233 GLN A C 1
ATOM 1878 O O . GLN A 1 233 ? 3.334 -5.161 23.618 1.00 92.75 233 GLN A O 1
ATOM 1883 N N . GLU A 1 234 ? 2.489 -6.134 21.775 1.00 93.00 234 GLU A N 1
ATOM 1884 C CA . GLU A 1 234 ? 3.774 -6.351 21.107 1.00 93.00 234 GLU A CA 1
ATOM 1885 C C . GLU A 1 234 ? 4.366 -5.063 20.515 1.00 93.00 234 GLU A C 1
ATOM 1887 O O . GLU A 1 234 ? 5.581 -4.975 20.332 1.00 93.00 234 GLU A O 1
ATOM 1892 N N . GLN A 1 235 ? 3.536 -4.050 20.237 1.00 91.44 235 GLN A N 1
ATOM 1893 C CA . GLN A 1 235 ? 3.936 -2.840 19.508 1.00 91.44 235 GLN A CA 1
ATOM 1894 C C . GLN A 1 235 ? 3.575 -1.544 20.263 1.00 91.44 235 GLN A C 1
ATOM 1896 O O . GLN A 1 235 ? 2.614 -0.852 19.914 1.00 91.44 235 GLN A O 1
ATOM 1901 N N . PRO A 1 236 ? 4.377 -1.116 21.261 1.00 89.12 236 PRO A N 1
ATOM 1902 C CA . PRO A 1 236 ? 4.102 0.100 22.039 1.00 89.12 236 PRO A CA 1
ATOM 1903 C C . PRO A 1 236 ? 4.045 1.392 21.207 1.00 89.12 236 PRO A C 1
ATOM 1905 O O . PRO A 1 236 ? 3.340 2.342 21.555 1.00 89.12 236 PRO A O 1
ATOM 1908 N N . THR A 1 237 ? 4.782 1.449 20.095 1.00 89.12 237 THR A N 1
ATOM 1909 C CA . THR A 1 237 ? 4.755 2.579 19.152 1.00 89.12 237 THR A CA 1
ATOM 1910 C C . THR A 1 237 ? 3.394 2.716 18.474 1.00 89.12 237 THR A C 1
ATOM 1912 O O . THR A 1 237 ? 2.912 3.838 18.308 1.00 89.12 237 THR A O 1
ATOM 1915 N N . LEU A 1 238 ? 2.742 1.592 18.160 1.00 90.31 238 LEU A N 1
ATOM 1916 C CA . LEU A 1 238 ? 1.397 1.554 17.593 1.00 90.31 238 LEU A CA 1
ATOM 1917 C C . LEU A 1 238 ? 0.367 2.099 18.589 1.00 90.31 238 LEU A C 1
ATOM 1919 O O . LEU A 1 238 ? -0.456 2.940 18.228 1.00 90.31 238 LEU A O 1
ATOM 1923 N N . VAL A 1 239 ? 0.467 1.693 19.860 1.00 92.19 239 VAL A N 1
ATOM 1924 C CA . VAL A 1 239 ? -0.385 2.209 20.945 1.00 92.19 239 VAL A CA 1
ATOM 1925 C C . VAL A 1 239 ? -0.245 3.722 21.069 1.00 92.19 239 VAL A C 1
ATOM 1927 O O . VAL A 1 239 ? -1.247 4.436 21.099 1.00 92.19 239 VAL A O 1
ATOM 1930 N N . LYS A 1 240 ? 0.992 4.232 21.100 1.00 91.50 240 LYS A N 1
ATOM 1931 C CA . LYS A 1 240 ? 1.247 5.673 21.193 1.00 91.50 240 LYS A CA 1
ATOM 1932 C C . LYS A 1 240 ? 0.623 6.429 20.018 1.00 91.50 240 LYS A C 1
ATOM 1934 O O . LYS A 1 240 ? -0.025 7.446 20.242 1.00 91.50 240 LYS A O 1
ATOM 1939 N N . LEU A 1 241 ? 0.777 5.918 18.796 1.00 91.06 241 LEU A N 1
ATOM 1940 C CA . LEU A 1 241 ? 0.210 6.528 17.594 1.00 91.06 241 LEU A CA 1
ATOM 1941 C C . LEU A 1 241 ? -1.326 6.563 17.635 1.00 91.06 241 LEU A C 1
ATOM 1943 O O . LEU A 1 241 ? -1.917 7.605 17.358 1.00 91.06 241 LEU A O 1
ATOM 1947 N N . LEU A 1 242 ? -1.975 5.467 18.036 1.00 92.19 242 LEU A N 1
ATOM 1948 C CA . LEU A 1 242 ? -3.431 5.423 18.206 1.00 92.19 242 LEU A CA 1
ATOM 1949 C C . LEU A 1 242 ? -3.912 6.427 19.257 1.00 92.19 242 LEU A C 1
ATOM 1951 O O . LEU A 1 242 ? -4.858 7.168 19.000 1.00 92.19 242 LEU A O 1
ATOM 1955 N N . LEU A 1 243 ? -3.240 6.501 20.410 1.00 90.69 243 LEU A N 1
ATOM 1956 C CA . LEU A 1 243 ? -3.586 7.457 21.462 1.00 90.69 243 LEU A CA 1
ATOM 1957 C C . LEU A 1 243 ? -3.448 8.908 20.989 1.00 90.69 243 LEU A C 1
ATOM 1959 O O . LEU A 1 243 ? -4.348 9.699 21.256 1.00 90.69 243 LEU A O 1
ATOM 1963 N N . THR A 1 244 ? -2.383 9.246 20.252 1.00 90.50 244 THR A N 1
ATOM 1964 C CA . THR A 1 244 ? -2.194 10.582 19.660 1.00 90.50 244 THR A CA 1
ATOM 1965 C C . THR A 1 244 ? -3.322 10.938 18.689 1.00 90.50 244 THR A C 1
ATOM 1967 O O . THR A 1 244 ? -3.893 12.025 18.770 1.00 90.50 244 THR A O 1
ATOM 1970 N N . ILE A 1 245 ? -3.700 10.009 17.804 1.00 90.19 245 ILE A N 1
ATOM 1971 C CA . ILE A 1 245 ? -4.808 10.217 16.859 1.00 90.19 245 ILE A CA 1
ATOM 1972 C C . ILE A 1 245 ? -6.125 10.431 17.617 1.00 90.19 245 ILE A C 1
ATOM 1974 O O . ILE A 1 245 ? -6.906 11.322 17.279 1.00 90.19 245 ILE A O 1
ATOM 1978 N N . MET A 1 246 ? -6.370 9.632 18.657 1.00 86.56 246 MET A N 1
ATOM 1979 C CA . MET A 1 246 ? -7.595 9.695 19.453 1.00 86.56 246 MET A CA 1
ATOM 1980 C C . MET A 1 246 ? -7.675 10.934 20.352 1.00 86.56 246 MET A C 1
ATOM 1982 O O . MET A 1 246 ? -8.778 11.389 20.656 1.00 86.56 246 MET A O 1
ATOM 1986 N N . SER A 1 247 ? -6.540 11.490 20.781 1.00 82.94 247 SER A N 1
ATOM 1987 C CA . SER A 1 247 ? -6.493 12.707 21.596 1.00 82.94 247 SER A CA 1
ATOM 1988 C C . SER A 1 247 ? -6.632 13.992 20.776 1.00 82.94 247 SER A C 1
ATOM 1990 O O . SER A 1 247 ? -6.697 15.069 21.367 1.00 82.94 247 SER A O 1
ATOM 1992 N N . GLY A 1 248 ? -6.655 13.904 19.438 1.00 70.31 248 GLY A N 1
ATOM 1993 C CA . GLY A 1 248 ? -6.654 15.073 18.551 1.00 70.31 248 GLY A CA 1
ATOM 1994 C C . GLY A 1 248 ? -5.400 15.938 18.709 1.00 70.31 248 GLY A C 1
ATOM 1995 O O . GLY A 1 248 ? -5.417 17.120 18.376 1.00 70.31 248 GLY A O 1
ATOM 1996 N N . SER A 1 249 ? -4.333 15.374 19.280 1.00 54.62 249 SER A N 1
ATOM 1997 C CA . SER A 1 249 ? -3.069 16.076 19.480 1.00 54.62 249 SER A CA 1
ATOM 1998 C C . SER A 1 249 ? -2.223 15.978 18.204 1.00 54.62 249 SER A C 1
ATOM 2000 O O . SER A 1 249 ? -2.236 14.917 17.577 1.00 54.62 249 SER A O 1
ATOM 2002 N N . PRO A 1 250 ? -1.534 17.061 17.798 1.00 47.41 250 PRO A N 1
ATOM 2003 C CA . PRO A 1 250 ? -0.680 17.065 16.611 1.00 47.41 250 PRO A CA 1
ATOM 2004 C C . PRO A 1 250 ? 0.495 16.083 16.712 1.00 47.41 250 PRO A C 1
ATOM 2006 O O . PRO A 1 250 ? 0.974 15.832 17.845 1.00 47.41 250 PRO A O 1
#

InterPro domains:
  IPR011333 SKP1/BTB/POZ domain superfamily [G3DSA:3.30.710.10] (12-225)